Protein AF-A0A965XXZ4-F1 (afdb_monomer_lite)

Sequence (314 aa):
MSQSFNQQLVNDLADMIDAAPDPLPDGRTCAGLVLIAHGYDTKITGEPGWTGYMQQSIIHRLRSHGRAGCLRVRRSHDTGWKVDLEWLEPHPADPSDCECFLRVDWTAVANHLIHPVSTGWLAQILMTSLMDHQSELPDPGRHPIHLIGHSRGASLVCEMAALFGQQGIFVDQVTTLDPHPLTADDPQPPLRPAVEDAAVRRHPCIRFMDNYWQDIAYPRGQAVSGAFNHAWHHLPDGYHGTLHSAFADHMNVILAYQATISDRLPIHNEEARLDAATLERWCKENNLAELPPGYRFSQAVEPELRRSVGQPVI

Radius of gyration: 19.0 Å; chains: 1; bounding box: 54×55×52 Å

pLDDT: mean 81.78, std 18.79, range [28.22, 98.75]

Secondary structure (DSSP, 8-state):
--SHHHHHHHHHHHTT---PPPPPTTS--S-EEEEEE----SS-SSS-HHHHHHHHHHHHHHT--PEEEEEEEEEETTTEEEEEEEEPSSPPS-TTSSEEEEEEE-HHHH-TTTS---HHHHHHHHHHHHHHTTTTS--TTTS-EEEEEETHHHHHHHHHHHHHHHTTPPEEEEEEES-----TTSPPPTTS----PPP----TTEEEEEEEEE-SSSSP----TTSEEEEES---SGGGGTS-GGGHHHHHHHHHHHHHH--SSSEE-SS-EE-HHHHHHHHHHS-GGGSPPTTTTSTTT-TTGGGGGG----

Foldseek 3Di:
DPPVPVVVVVVVVVVLQPDQDDADPVRAAQAAEEEEEEAADPPDPWFDLLLVLLLVLQCVLLVFPEWEWEFEWDQDPPPGIATDIGTDPPADPFNRHHYYYYYYTPNVQNPCLVHVDALLNVLVRVLVVCVVCVRRHRNQQRHAAEYEAAASGLLNRQNNQVVCVVVVGAHAEYEYQQYHWDDPVDDAHPPDDGHTYHDREDDPSYLAYAYEFEPQAPVGGDDYPPHNYFYQHDQPFWQCVQPDNRCSRSCSSSQLLQVLRHPDPFRDSVRTTRGPVSNVVSCVRRVSVVDPSRSCSDCSRPVPVSVPSDDDDD

Structure (mmCIF, N/CA/C/O backbone):
data_AF-A0A965XXZ4-F1
#
_entry.id   AF-A0A965XXZ4-F1
#
loop_
_atom_site.group_PDB
_atom_site.id
_atom_site.type_symbol
_atom_site.label_atom_id
_atom_site.label_alt_id
_atom_site.label_comp_id
_atom_site.label_asym_id
_atom_site.label_entity_id
_atom_site.label_seq_id
_atom_site.pdbx_PDB_ins_code
_atom_site.Cartn_x
_atom_site.Cartn_y
_atom_site.Cartn_z
_atom_site.occupancy
_atom_site.B_iso_or_equiv
_atom_site.auth_seq_id
_atom_site.auth_comp_id
_atom_site.auth_asym_id
_atom_site.auth_atom_id
_atom_site.pdbx_PDB_model_num
ATOM 1 N N . MET A 1 1 ? 10.888 29.021 -2.142 1.00 41.06 1 MET A N 1
ATOM 2 C CA . MET A 1 1 ? 9.916 28.854 -3.247 1.00 41.06 1 MET A CA 1
ATOM 3 C C . MET A 1 1 ? 9.130 27.537 -3.114 1.00 41.06 1 MET A C 1
ATOM 5 O O . MET A 1 1 ? 8.912 26.873 -4.111 1.00 41.06 1 MET A O 1
ATOM 9 N N . SER A 1 2 ? 8.682 27.154 -1.905 1.00 43.91 2 SER A N 1
ATOM 10 C CA . SER A 1 2 ? 7.888 25.924 -1.677 1.00 43.91 2 SER A CA 1
ATOM 11 C C . SER A 1 2 ? 6.528 26.172 -1.006 1.00 43.91 2 SER A C 1
ATOM 13 O O . SER A 1 2 ? 5.788 25.228 -0.773 1.00 43.91 2 SER A O 1
ATOM 15 N N . GLN A 1 3 ? 6.174 27.429 -0.707 1.00 37.84 3 GLN A N 1
ATOM 16 C CA . GLN A 1 3 ? 4.912 27.770 -0.034 1.00 37.84 3 GLN A CA 1
ATOM 17 C C . GLN A 1 3 ? 3.753 28.102 -0.993 1.00 37.84 3 GLN A C 1
ATOM 19 O O . GLN A 1 3 ? 2.605 28.045 -0.576 1.00 37.84 3 GLN A O 1
ATOM 24 N N . SER A 1 4 ? 4.006 28.416 -2.271 1.00 44.75 4 SER A N 1
ATOM 25 C CA . SER A 1 4 ? 2.947 28.867 -3.195 1.00 44.75 4 SER A CA 1
ATOM 26 C C . SER A 1 4 ? 2.238 27.742 -3.958 1.00 44.75 4 SER A C 1
ATOM 28 O O . SER A 1 4 ? 1.149 27.963 -4.470 1.00 44.75 4 SER A O 1
ATOM 30 N N . PHE A 1 5 ? 2.826 26.543 -4.038 1.00 42.53 5 PHE A N 1
ATOM 31 C CA . PHE A 1 5 ? 2.253 25.422 -4.797 1.00 42.53 5 PHE A CA 1
ATOM 32 C C . PHE A 1 5 ? 1.167 24.674 -4.006 1.00 42.53 5 PHE A C 1
ATOM 34 O O . PHE A 1 5 ? 0.108 24.379 -4.551 1.00 42.53 5 PHE A O 1
ATOM 41 N N . ASN A 1 6 ? 1.367 24.492 -2.693 1.00 46.28 6 ASN A N 1
ATOM 42 C CA . ASN A 1 6 ? 0.345 23.928 -1.802 1.00 46.28 6 ASN A CA 1
ATOM 43 C C . ASN A 1 6 ? -0.913 24.804 -1.733 1.00 46.28 6 ASN A C 1
ATOM 45 O O . ASN A 1 6 ? -2.012 24.277 -1.637 1.00 46.28 6 ASN A O 1
ATOM 49 N N . GLN A 1 7 ? -0.776 26.130 -1.839 1.00 40.28 7 GLN A N 1
ATOM 50 C CA . GLN A 1 7 ? -1.923 27.038 -1.786 1.00 40.28 7 GLN A CA 1
ATOM 51 C C . GLN A 1 7 ? -2.775 26.991 -3.064 1.00 40.28 7 GLN A C 1
ATOM 53 O O . GLN A 1 7 ? -3.992 27.106 -2.982 1.00 40.28 7 GLN A O 1
ATOM 58 N N . GLN A 1 8 ? -2.156 26.798 -4.233 1.00 40.69 8 GLN A N 1
ATOM 59 C CA . GLN A 1 8 ? -2.878 26.655 -5.501 1.00 40.69 8 GLN A CA 1
ATOM 60 C C . GLN A 1 8 ? -3.691 25.349 -5.518 1.00 40.69 8 GLN A C 1
ATOM 62 O O . GLN A 1 8 ? -4.869 25.372 -5.851 1.00 40.69 8 GLN A O 1
ATOM 67 N N . LEU A 1 9 ? -3.089 24.246 -5.052 1.00 45.47 9 LEU A N 1
ATOM 68 C CA . LEU A 1 9 ? -3.756 22.949 -4.914 1.00 45.47 9 LEU A CA 1
ATOM 69 C C . LEU A 1 9 ? -4.933 23.017 -3.922 1.00 45.47 9 LEU A C 1
ATOM 71 O O . LEU A 1 9 ? -6.004 22.501 -4.208 1.00 45.47 9 LEU A O 1
ATOM 75 N N . VAL A 1 10 ? -4.757 23.701 -2.786 1.00 48.88 10 VAL A N 1
ATOM 76 C CA . VAL A 1 10 ? -5.814 23.921 -1.778 1.00 48.88 10 VAL A CA 1
ATOM 77 C C . VAL A 1 10 ? -6.963 24.779 -2.320 1.00 48.88 10 VAL A C 1
ATOM 79 O O . VAL A 1 10 ? -8.121 24.507 -2.015 1.00 48.88 10 VAL A O 1
ATOM 82 N N . ASN A 1 11 ? -6.669 25.789 -3.141 1.00 42.38 11 ASN A N 1
ATOM 83 C CA . ASN A 1 11 ? -7.697 26.660 -3.715 1.00 42.38 11 ASN A CA 1
ATOM 84 C C . ASN A 1 11 ? -8.507 25.951 -4.815 1.00 42.38 11 ASN A C 1
ATOM 86 O O . ASN A 1 11 ? -9.723 26.103 -4.851 1.00 42.38 11 ASN A O 1
ATOM 90 N N . ASP A 1 12 ? -7.867 25.122 -5.643 1.00 43.69 12 ASP A N 1
ATOM 91 C CA . ASP A 1 12 ? -8.561 24.323 -6.664 1.00 43.69 12 ASP A CA 1
ATOM 92 C C . ASP A 1 12 ? -9.435 23.208 -6.034 1.00 43.69 12 ASP A C 1
ATOM 94 O O . ASP A 1 12 ? -10.408 22.761 -6.640 1.00 43.69 12 ASP A O 1
ATOM 98 N N . LEU A 1 13 ? -9.122 22.782 -4.800 1.00 40.88 13 LEU A N 1
ATOM 99 C CA . LEU A 1 13 ? -9.889 21.804 -4.012 1.00 40.88 13 LEU A CA 1
ATOM 100 C C . LEU A 1 13 ? -11.121 22.410 -3.314 1.00 40.88 13 LEU A C 1
ATOM 102 O O . LEU A 1 13 ? -12.119 21.713 -3.133 1.00 40.88 13 LEU A O 1
ATOM 106 N N . ALA A 1 14 ? -11.073 23.687 -2.923 1.00 42.72 14 ALA A N 1
ATOM 107 C CA . ALA A 1 14 ? -12.139 24.338 -2.155 1.00 42.72 14 ALA A CA 1
ATOM 108 C C . ALA A 1 14 ? -13.402 24.633 -2.988 1.00 42.72 14 ALA A C 1
ATOM 110 O O . ALA A 1 14 ? -14.511 24.548 -2.464 1.00 42.72 14 ALA A O 1
ATOM 111 N N . ASP A 1 15 ? -13.256 24.900 -4.287 1.00 39.41 15 ASP A N 1
ATOM 112 C CA . ASP A 1 15 ? -14.378 25.241 -5.175 1.00 39.41 15 ASP A CA 1
ATOM 113 C C . ASP A 1 15 ? -15.210 24.014 -5.628 1.00 39.41 15 ASP A C 1
ATOM 115 O O . ASP A 1 15 ? -16.205 24.163 -6.337 1.00 39.41 15 ASP A O 1
ATOM 119 N N . MET A 1 16 ? -14.837 22.790 -5.220 1.00 40.66 16 MET A N 1
ATOM 120 C CA . MET A 1 16 ? -15.437 21.533 -5.708 1.00 40.66 16 MET A CA 1
ATOM 121 C C . MET A 1 16 ? -16.217 20.711 -4.654 1.00 40.66 16 MET A C 1
ATOM 123 O O . MET A 1 16 ? -16.744 19.657 -5.001 1.00 40.66 16 MET A O 1
ATOM 127 N N . ILE A 1 17 ? -16.313 21.162 -3.393 1.00 41.59 17 ILE A N 1
ATOM 128 C CA . ILE A 1 17 ? -16.750 20.349 -2.227 1.00 41.59 17 ILE A CA 1
ATOM 129 C C . ILE A 1 17 ? -18.258 20.452 -1.862 1.00 41.59 17 ILE A C 1
ATOM 131 O O . ILE A 1 17 ? -18.720 19.752 -0.966 1.00 41.59 17 ILE A O 1
ATOM 135 N N . ASP A 1 18 ? -19.078 21.250 -2.554 1.00 33.72 18 ASP A N 1
ATOM 136 C CA . ASP A 1 18 ? -20.409 21.648 -2.034 1.00 33.72 18 ASP A CA 1
ATOM 137 C C . ASP A 1 18 ? -21.638 20.816 -2.486 1.00 33.72 18 ASP A C 1
ATOM 139 O O . ASP A 1 18 ? -22.766 21.312 -2.491 1.00 33.72 18 ASP A O 1
ATOM 143 N N . ALA A 1 19 ? -21.484 19.530 -2.825 1.00 38.66 19 ALA A N 1
ATOM 144 C CA . ALA A 1 19 ? -22.637 18.657 -3.100 1.00 38.66 19 ALA A CA 1
ATOM 145 C C . ALA A 1 19 ? -22.546 17.326 -2.343 1.00 38.66 19 ALA A C 1
ATOM 147 O O . ALA A 1 19 ? -21.763 16.454 -2.704 1.00 38.66 19 ALA A O 1
ATOM 148 N N . ALA A 1 20 ? -23.378 17.141 -1.312 1.00 39.28 20 ALA A N 1
ATOM 149 C CA . ALA A 1 20 ? -23.476 15.866 -0.599 1.00 39.28 20 ALA A CA 1
ATOM 150 C C . ALA A 1 20 ? -23.802 14.714 -1.578 1.00 39.28 20 ALA A C 1
ATOM 152 O O . ALA A 1 20 ? -24.697 14.878 -2.413 1.00 39.28 20 ALA A O 1
ATOM 153 N N . PRO A 1 21 ? -23.098 13.568 -1.515 1.00 46.62 21 PRO A N 1
ATOM 154 C CA . PRO A 1 21 ? -23.377 12.453 -2.408 1.00 46.62 21 PRO A CA 1
ATOM 155 C C . PRO A 1 21 ? -24.713 11.792 -2.051 1.00 46.62 21 PRO A C 1
ATOM 157 O O . PRO A 1 21 ? -25.037 11.614 -0.875 1.00 46.62 21 PRO A O 1
ATOM 160 N N . ASP A 1 22 ? -25.470 11.394 -3.075 1.00 39.97 22 ASP A N 1
ATOM 161 C CA . ASP A 1 22 ? -26.603 10.488 -2.896 1.00 39.97 22 ASP A CA 1
ATOM 162 C C . ASP A 1 22 ? -26.105 9.157 -2.292 1.00 39.97 22 ASP A C 1
ATOM 164 O O . ASP A 1 22 ? -25.049 8.658 -2.700 1.00 39.97 22 ASP A O 1
ATOM 168 N N . PRO A 1 23 ? -26.838 8.550 -1.339 1.00 43.69 23 PRO A N 1
ATOM 169 C CA . PRO A 1 23 ? -26.490 7.235 -0.812 1.00 43.69 23 PRO A CA 1
ATOM 170 C C . PRO A 1 23 ? -26.449 6.190 -1.932 1.00 43.69 23 PRO A C 1
ATOM 172 O O . PRO A 1 23 ? -27.194 6.273 -2.915 1.00 43.69 23 PRO A O 1
ATOM 175 N N . LEU A 1 24 ? -25.600 5.168 -1.767 1.00 49.69 24 LEU A N 1
ATOM 176 C CA . LEU A 1 24 ? -25.554 4.049 -2.706 1.00 49.69 24 LEU A CA 1
ATOM 177 C C . LEU A 1 24 ? -26.952 3.402 -2.829 1.00 49.69 24 LEU A C 1
ATOM 179 O O . LEU A 1 24 ? -27.717 3.405 -1.858 1.00 49.69 24 LEU A O 1
ATOM 183 N N . PRO A 1 25 ? -27.294 2.788 -3.981 1.00 40.28 25 PRO A N 1
ATOM 184 C CA . PRO A 1 25 ? -28.630 2.239 -4.254 1.00 40.28 25 PRO A CA 1
ATOM 185 C C . PRO A 1 25 ? -29.160 1.201 -3.246 1.00 40.28 25 PRO A C 1
ATOM 187 O O . PRO A 1 25 ? -30.330 0.830 -3.308 1.00 40.28 25 PRO A O 1
ATOM 190 N N . ASP A 1 26 ? -28.320 0.700 -2.337 1.00 44.56 26 ASP A N 1
ATOM 191 C CA . ASP A 1 26 ? -28.669 -0.274 -1.301 1.00 44.56 26 ASP A CA 1
ATOM 192 C C . ASP A 1 26 ? -28.696 0.290 0.131 1.00 44.56 26 ASP A C 1
ATOM 194 O O . ASP A 1 26 ? -28.819 -0.476 1.088 1.00 44.56 26 ASP A O 1
ATOM 198 N N . GLY A 1 27 ? -28.620 1.614 0.290 1.00 40.38 27 GLY A N 1
ATOM 199 C CA . GLY A 1 27 ? -28.725 2.285 1.586 1.00 40.38 27 GLY A CA 1
ATOM 200 C C . GLY A 1 27 ? -27.452 2.247 2.434 1.00 40.38 27 GLY A C 1
ATOM 201 O O . GLY A 1 27 ? -27.503 2.637 3.600 1.00 40.38 27 GLY A O 1
ATOM 202 N N . ARG A 1 28 ? -26.316 1.796 1.884 1.00 46.84 28 ARG A N 1
ATOM 203 C CA . ARG A 1 28 ? -25.004 1.960 2.524 1.00 46.84 28 ARG A CA 1
ATOM 204 C C . ARG A 1 28 ? -24.521 3.405 2.397 1.00 46.84 28 ARG A C 1
ATOM 206 O O . ARG A 1 28 ? -24.660 4.022 1.339 1.00 46.84 28 ARG A O 1
ATOM 213 N N . THR A 1 29 ? -23.943 3.928 3.478 1.00 52.06 29 THR A N 1
ATOM 214 C CA . THR A 1 29 ? -23.191 5.185 3.438 1.00 52.06 29 THR A CA 1
ATOM 215 C C . THR A 1 29 ? -21.939 4.988 2.585 1.00 52.06 29 THR A C 1
ATOM 217 O O . THR A 1 29 ? -21.420 3.875 2.465 1.00 52.06 29 THR A O 1
ATOM 220 N N . CYS A 1 30 ? -21.428 6.062 1.990 1.00 63.75 30 CYS A N 1
ATOM 221 C CA . CYS A 1 30 ? -20.142 6.062 1.299 1.00 63.75 30 CYS A CA 1
ATOM 222 C C . CYS A 1 30 ? -18.965 5.951 2.289 1.00 63.75 30 CYS A C 1
ATOM 224 O O . CYS A 1 30 ? -17.958 6.593 2.055 1.00 63.75 30 CYS A O 1
ATOM 226 N N . ALA A 1 31 ? -19.076 5.241 3.417 1.00 75.69 31 ALA A N 1
ATOM 227 C CA . ALA A 1 31 ? -17.995 5.117 4.391 1.00 75.69 31 ALA A CA 1
ATOM 228 C C . ALA A 1 31 ? -17.251 3.794 4.253 1.00 75.69 31 ALA A C 1
ATOM 230 O O . ALA A 1 31 ? -17.857 2.743 4.056 1.00 75.69 31 ALA A O 1
ATOM 231 N N . GLY A 1 32 ? -15.925 3.855 4.362 1.00 87.69 32 GLY A N 1
ATOM 232 C CA . GLY A 1 32 ? -15.027 2.722 4.162 1.00 87.69 32 GLY A CA 1
ATOM 233 C C . GLY A 1 32 ? -13.568 3.097 4.310 1.00 87.69 32 GLY A C 1
ATOM 234 O O . GLY A 1 32 ? -13.217 4.268 4.243 1.00 87.69 32 GLY A O 1
ATOM 235 N N . LEU A 1 33 ? -12.717 2.106 4.540 1.00 91.31 33 LEU A N 1
ATOM 236 C CA . LEU A 1 33 ? -11.294 2.295 4.775 1.00 91.31 33 LEU A CA 1
ATOM 237 C C . LEU A 1 33 ? -10.480 1.714 3.620 1.00 91.31 33 LEU A C 1
ATOM 239 O O . LEU A 1 33 ? -10.553 0.519 3.331 1.00 91.31 33 LEU A O 1
ATOM 243 N N . VAL A 1 34 ? -9.648 2.550 3.006 1.00 93.12 34 VAL A N 1
ATOM 244 C CA . VAL A 1 34 ? -8.627 2.131 2.043 1.00 93.12 34 VAL A CA 1
ATOM 245 C C . VAL A 1 34 ? -7.251 2.397 2.638 1.00 93.12 34 VAL A C 1
ATOM 247 O O . VAL A 1 34 ? -6.948 3.532 2.995 1.00 93.12 34 VAL A O 1
ATOM 250 N N . LEU A 1 35 ? -6.406 1.371 2.736 1.00 96.62 35 LEU A N 1
ATOM 251 C CA . LEU A 1 35 ? -5.024 1.489 3.207 1.00 96.62 35 LEU A CA 1
ATOM 252 C C . LEU A 1 35 ? -4.043 1.221 2.067 1.00 96.62 35 LEU A C 1
ATOM 254 O O . LEU A 1 35 ? -4.164 0.206 1.387 1.00 96.62 35 LEU A O 1
ATOM 258 N N . ILE A 1 36 ? -3.053 2.096 1.887 1.00 97.75 36 ILE A N 1
ATOM 259 C CA . ILE A 1 36 ? -2.007 1.967 0.860 1.00 97.75 36 ILE A CA 1
ATOM 260 C C . ILE A 1 36 ? -0.642 1.884 1.546 1.00 97.75 36 ILE A C 1
ATOM 262 O O . ILE A 1 36 ? -0.211 2.847 2.178 1.00 97.75 36 ILE A O 1
ATOM 266 N N . ALA A 1 37 ? 0.049 0.753 1.416 1.00 98.19 37 ALA A N 1
ATOM 267 C CA . ALA A 1 37 ? 1.349 0.506 2.035 1.00 98.19 37 ALA A CA 1
ATOM 268 C C . ALA A 1 37 ? 2.459 0.319 0.992 1.00 98.19 37 ALA A C 1
ATOM 270 O O . ALA A 1 37 ? 2.342 -0.489 0.067 1.00 98.19 37 ALA A O 1
ATOM 271 N N . HIS A 1 38 ? 3.566 1.039 1.172 1.00 96.56 38 HIS A N 1
ATOM 272 C CA . HIS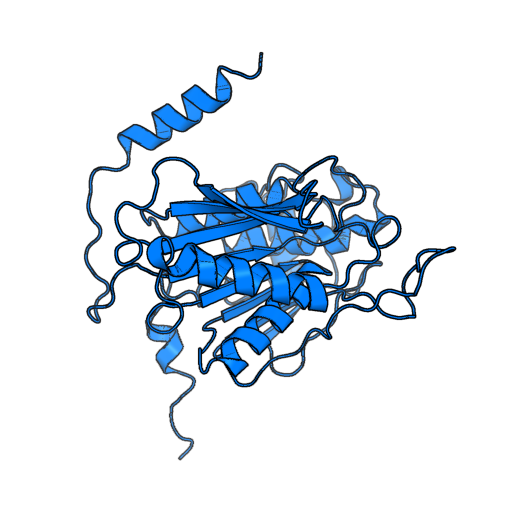 A 1 38 ? 4.743 0.922 0.310 1.00 96.56 38 HIS A CA 1
ATOM 273 C C . HIS A 1 38 ? 5.711 -0.183 0.764 1.00 96.56 38 HIS A C 1
ATOM 275 O O . HIS A 1 38 ? 5.593 -0.703 1.871 1.00 96.56 38 HIS A O 1
ATOM 281 N N . GLY A 1 39 ? 6.677 -0.541 -0.085 1.00 94.06 39 GLY A N 1
ATOM 282 C CA . GLY A 1 39 ? 7.822 -1.385 0.267 1.00 94.06 39 GLY A CA 1
ATOM 283 C C . GLY A 1 39 ? 9.055 -0.594 0.707 1.00 94.06 39 GLY A C 1
ATOM 284 O O . GLY A 1 39 ? 8.985 0.601 0.986 1.00 94.06 39 GLY A O 1
ATOM 285 N N . TYR A 1 40 ? 10.214 -1.251 0.737 1.00 89.75 40 TYR A N 1
ATOM 286 C CA . TYR A 1 40 ? 11.483 -0.537 0.881 1.00 89.75 40 TYR A CA 1
ATOM 287 C C . TYR A 1 40 ? 11.862 0.143 -0.441 1.00 89.75 40 TYR A C 1
ATOM 289 O O . TYR A 1 40 ? 11.967 -0.531 -1.463 1.00 89.75 40 TYR A O 1
ATOM 297 N N . ASP A 1 41 ? 12.119 1.451 -0.400 1.00 81.25 41 ASP A N 1
ATOM 298 C CA . ASP A 1 41 ? 12.670 2.203 -1.528 1.00 81.25 41 ASP A CA 1
ATOM 299 C C . ASP A 1 41 ? 14.101 2.672 -1.216 1.00 81.25 41 ASP A C 1
ATOM 301 O O . ASP A 1 41 ? 14.378 3.268 -0.173 1.00 81.25 41 ASP A O 1
ATOM 305 N N . THR A 1 42 ? 15.030 2.389 -2.130 1.00 69.75 42 THR A N 1
ATOM 306 C CA . THR A 1 42 ? 16.456 2.721 -1.988 1.00 69.75 42 THR A CA 1
ATOM 307 C C . THR A 1 42 ? 16.784 4.180 -2.306 1.00 69.75 42 THR A C 1
ATOM 309 O O . THR A 1 42 ? 17.855 4.650 -1.916 1.00 69.75 42 THR A O 1
ATOM 312 N N . LYS A 1 43 ? 15.908 4.904 -3.016 1.00 62.91 43 LYS A N 1
ATOM 313 C CA . LYS A 1 43 ? 16.175 6.267 -3.502 1.00 62.91 43 LYS A CA 1
ATOM 314 C C . LYS A 1 43 ? 15.466 7.366 -2.725 1.00 62.91 43 LYS A C 1
ATOM 316 O O . LYS A 1 43 ? 15.863 8.524 -2.851 1.00 62.91 43 LYS A O 1
ATOM 321 N N . ILE A 1 44 ? 14.438 7.043 -1.947 1.00 60.84 44 ILE A N 1
ATOM 322 C CA . ILE A 1 44 ? 13.567 8.069 -1.375 1.00 60.84 44 ILE A CA 1
ATOM 323 C C . ILE A 1 44 ? 13.992 8.382 0.059 1.00 60.84 44 ILE A C 1
ATOM 325 O O . ILE A 1 44 ? 13.902 7.565 0.973 1.00 60.84 44 ILE A O 1
ATOM 329 N N . THR A 1 45 ? 14.471 9.611 0.265 1.00 66.56 45 THR A N 1
ATOM 330 C CA . THR A 1 45 ? 14.613 10.203 1.598 1.00 66.56 45 THR A CA 1
ATOM 331 C C . THR A 1 45 ? 13.244 10.710 2.048 1.00 66.56 45 THR A C 1
ATOM 333 O O . THR A 1 45 ? 12.963 11.903 1.961 1.00 66.56 45 THR A O 1
ATOM 336 N N . GLY A 1 46 ? 12.368 9.801 2.464 1.00 82.38 46 GLY A N 1
ATOM 337 C CA . GLY A 1 46 ? 10.996 10.121 2.855 1.00 82.38 46 GLY A CA 1
ATOM 338 C C . GLY A 1 46 ? 9.983 9.131 2.295 1.00 82.38 46 GLY A C 1
ATOM 339 O O . GLY A 1 46 ? 10.353 8.114 1.716 1.00 82.38 46 GLY A O 1
ATOM 340 N N . GLU A 1 47 ? 8.708 9.441 2.494 1.00 89.62 47 GLU A N 1
ATOM 341 C CA . GLU A 1 47 ? 7.619 8.632 1.960 1.00 89.62 47 GLU A CA 1
ATOM 342 C C . GLU A 1 47 ? 7.645 8.615 0.419 1.00 89.62 47 GLU A C 1
ATOM 344 O O . GLU A 1 47 ? 7.842 9.679 -0.180 1.00 89.62 47 GLU A O 1
ATOM 349 N N . PRO A 1 48 ? 7.419 7.459 -0.233 1.00 91.38 48 PRO A N 1
ATOM 350 C CA . PRO A 1 48 ? 7.292 7.399 -1.685 1.00 91.38 48 PRO A CA 1
ATOM 351 C C . PRO A 1 48 ? 6.143 8.267 -2.213 1.00 91.38 48 PRO A C 1
ATOM 353 O O . PRO A 1 48 ? 5.004 8.148 -1.762 1.00 91.38 48 PRO A O 1
ATOM 356 N N . GLY A 1 49 ? 6.423 9.128 -3.193 1.00 90.56 49 GLY A N 1
ATOM 357 C CA . GLY A 1 49 ? 5.445 10.043 -3.795 1.00 90.56 49 GLY A CA 1
ATOM 358 C C . GLY A 1 49 ? 4.299 9.308 -4.491 1.00 90.56 49 GLY A C 1
ATOM 359 O O . GLY A 1 49 ? 3.151 9.767 -4.479 1.00 90.56 49 GLY A O 1
ATOM 360 N N . TRP A 1 50 ? 4.560 8.100 -5.004 1.00 92.38 50 TRP A N 1
ATOM 361 C CA . TRP A 1 50 ? 3.523 7.306 -5.660 1.00 92.38 50 TRP A CA 1
ATOM 362 C C . TRP A 1 50 ? 2.357 6.947 -4.731 1.00 92.38 50 TRP A C 1
ATOM 364 O O . TRP A 1 50 ? 1.233 6.821 -5.219 1.00 92.38 50 TRP A O 1
ATOM 374 N N . THR A 1 51 ? 2.569 6.806 -3.412 1.00 94.50 51 THR A N 1
ATOM 375 C CA . THR A 1 51 ? 1.476 6.474 -2.478 1.00 94.50 51 THR A CA 1
ATOM 376 C C . THR A 1 51 ? 0.477 7.624 -2.397 1.00 94.50 51 THR A C 1
ATOM 378 O O . THR A 1 51 ? -0.733 7.394 -2.421 1.00 94.50 51 THR A O 1
ATOM 381 N N . GLY A 1 52 ? 0.983 8.863 -2.334 1.00 93.12 52 GLY A N 1
ATOM 382 C CA . GLY A 1 52 ? 0.200 10.100 -2.351 1.00 93.12 52 GLY A CA 1
ATOM 383 C C . GLY A 1 52 ? -0.590 10.229 -3.643 1.00 93.12 52 GLY A C 1
ATOM 384 O O . GLY A 1 52 ? -1.806 10.418 -3.627 1.00 93.12 52 GLY A O 1
ATOM 385 N N . TYR A 1 53 ? 0.086 10.033 -4.771 1.00 92.44 53 TYR A N 1
ATOM 386 C CA . TYR A 1 53 ? -0.556 10.118 -6.075 1.00 92.44 53 TYR A CA 1
ATOM 387 C C . TYR A 1 53 ? -1.637 9.045 -6.277 1.00 92.44 53 TYR A C 1
ATOM 389 O O . TYR A 1 53 ? -2.722 9.342 -6.784 1.00 92.44 53 TYR A O 1
ATOM 397 N N . MET A 1 54 ? -1.378 7.804 -5.855 1.00 92.00 54 MET A N 1
ATOM 398 C CA . MET A 1 54 ? -2.346 6.709 -5.941 1.00 92.00 54 MET A CA 1
ATOM 399 C C . MET A 1 54 ? -3.575 6.982 -5.074 1.00 92.00 54 MET A C 1
ATOM 401 O O . MET A 1 54 ? -4.696 6.838 -5.559 1.00 92.00 54 MET A O 1
ATOM 405 N N . GLN A 1 55 ? -3.378 7.439 -3.833 1.00 92.50 55 GLN A N 1
ATOM 406 C CA . GLN A 1 55 ? -4.457 7.864 -2.938 1.00 92.50 55 GLN A CA 1
ATOM 407 C C . GLN A 1 55 ? -5.363 8.898 -3.619 1.00 92.50 55 GLN A C 1
ATOM 409 O O . GLN A 1 55 ? -6.575 8.705 -3.696 1.00 92.50 55 GLN A O 1
ATOM 414 N N . GLN A 1 56 ? -4.778 9.960 -4.175 1.00 90.00 56 GLN A N 1
ATOM 415 C CA . GLN A 1 56 ? -5.534 11.023 -4.842 1.00 90.00 56 GLN A CA 1
ATOM 416 C C . GLN A 1 56 ? -6.217 10.547 -6.125 1.00 90.00 56 GLN A C 1
ATOM 418 O O . GLN A 1 56 ? -7.353 10.919 -6.404 1.00 90.00 56 GLN A O 1
ATOM 423 N N . SER A 1 57 ? -5.560 9.684 -6.897 1.00 87.19 57 SER A N 1
ATOM 424 C CA . SER A 1 57 ? -6.137 9.122 -8.122 1.00 87.19 57 SER A CA 1
ATOM 425 C C . SER A 1 57 ? -7.351 8.250 -7.839 1.00 87.19 57 SER A C 1
ATOM 427 O O . SER A 1 57 ? -8.325 8.286 -8.588 1.00 87.19 57 SER A O 1
ATOM 429 N N . ILE A 1 58 ? -7.304 7.481 -6.751 1.00 85.94 58 ILE A N 1
ATOM 430 C CA . ILE A 1 58 ? -8.427 6.673 -6.292 1.00 85.94 58 ILE A CA 1
ATOM 431 C C . ILE A 1 58 ? -9.595 7.577 -5.878 1.00 85.94 58 ILE A C 1
ATOM 433 O O . ILE A 1 58 ? -10.703 7.390 -6.382 1.00 85.94 58 ILE A O 1
ATOM 437 N N . ILE A 1 59 ? -9.345 8.586 -5.035 1.00 83.81 59 ILE A N 1
ATOM 438 C CA . ILE A 1 59 ? -10.367 9.562 -4.614 1.00 83.81 59 ILE A CA 1
ATOM 439 C C . ILE A 1 59 ? -11.000 10.229 -5.842 1.00 83.81 59 ILE A C 1
ATOM 441 O O . ILE A 1 59 ? -12.224 10.280 -5.974 1.00 83.81 59 ILE A O 1
ATOM 445 N N . HIS A 1 60 ? -10.170 10.674 -6.791 1.00 81.25 60 HIS A N 1
ATOM 446 C CA . HIS A 1 60 ? -10.634 11.311 -8.019 1.00 81.25 60 HIS A CA 1
ATOM 447 C C . HIS A 1 60 ? -11.507 10.379 -8.861 1.00 81.25 60 HIS A C 1
ATOM 449 O O . HIS A 1 60 ? -12.587 10.773 -9.305 1.00 81.25 60 HIS A O 1
ATOM 455 N N . ARG A 1 61 ? -11.065 9.131 -9.058 1.00 77.56 61 ARG A N 1
ATOM 456 C CA . ARG A 1 61 ? -11.798 8.120 -9.829 1.00 77.56 61 ARG A CA 1
ATOM 457 C C . ARG A 1 61 ? -13.186 7.870 -9.254 1.00 77.56 61 ARG A C 1
ATOM 459 O O . ARG A 1 61 ? -14.143 7.717 -10.009 1.00 77.56 61 ARG A O 1
ATOM 466 N N . LEU A 1 62 ? -13.280 7.823 -7.932 1.00 74.44 62 LEU A N 1
ATOM 467 C CA . LEU A 1 62 ? -14.526 7.580 -7.221 1.00 74.44 62 LEU A CA 1
ATOM 468 C C . LEU A 1 62 ? -15.479 8.764 -7.243 1.00 74.44 62 LEU A C 1
ATOM 470 O O . LEU A 1 62 ? -16.645 8.600 -6.893 1.00 74.44 62 LEU A O 1
ATOM 474 N N . ARG A 1 63 ? -15.000 9.945 -7.659 1.00 68.75 63 ARG A N 1
ATOM 475 C CA . ARG A 1 63 ? -15.746 11.205 -7.559 1.00 68.75 63 ARG A CA 1
ATOM 476 C C . ARG A 1 63 ? -16.300 11.400 -6.140 1.00 68.75 63 ARG A C 1
ATOM 478 O O . ARG A 1 63 ? -17.358 11.998 -5.969 1.00 68.75 63 ARG A O 1
ATOM 485 N N . SER A 1 64 ? -15.616 10.840 -5.139 1.00 62.44 64 SER A N 1
ATOM 486 C CA . SER A 1 64 ? -16.063 10.832 -3.753 1.00 62.44 64 SER A CA 1
ATOM 487 C C . SER A 1 64 ? -15.493 12.034 -3.011 1.00 62.44 64 SER A C 1
ATOM 489 O O . SER A 1 64 ? -14.442 12.569 -3.361 1.00 62.44 64 SER A O 1
ATOM 491 N N . HIS A 1 65 ? -16.156 12.418 -1.920 1.00 66.38 65 HIS A N 1
ATOM 492 C CA . HIS A 1 65 ? -15.617 13.362 -0.935 1.00 66.38 65 HIS A CA 1
ATOM 493 C C . HIS A 1 65 ? -14.626 12.655 0.004 1.00 66.38 65 HIS A C 1
ATOM 495 O O . HIS A 1 65 ? -14.628 12.896 1.213 1.00 66.38 65 HIS A O 1
ATOM 501 N N . GLY A 1 66 ? -13.820 11.741 -0.542 1.00 78.31 66 GLY A N 1
ATOM 502 C CA . GLY A 1 66 ? -12.890 10.917 0.211 1.00 78.31 66 GLY A CA 1
ATOM 503 C C . GLY A 1 66 ? -11.999 11.750 1.125 1.00 78.31 66 GLY A C 1
ATOM 504 O O . GLY A 1 66 ? -11.540 12.830 0.753 1.00 78.31 66 GLY A O 1
ATOM 505 N N . ARG A 1 67 ? -11.762 11.260 2.338 1.00 88.69 67 ARG A N 1
ATOM 506 C CA . ARG A 1 67 ? -10.901 11.907 3.326 1.00 88.69 67 ARG A CA 1
ATOM 507 C C . ARG A 1 67 ? -9.535 11.249 3.289 1.00 88.69 67 ARG A C 1
ATOM 509 O O . ARG A 1 67 ? -9.400 10.047 3.511 1.00 88.69 67 ARG A O 1
ATOM 516 N N . ALA A 1 68 ? -8.523 12.032 2.939 1.00 92.44 68 ALA A N 1
ATOM 517 C CA . ALA A 1 68 ? -7.162 11.547 2.798 1.00 92.44 68 ALA A CA 1
ATOM 518 C C . ALA A 1 68 ? -6.406 11.698 4.121 1.00 92.44 68 ALA A C 1
ATOM 520 O O . ALA A 1 68 ? -6.450 12.748 4.753 1.00 92.44 68 ALA A O 1
ATOM 521 N N . GLY A 1 69 ? -5.671 10.667 4.519 1.00 95.31 69 GLY A N 1
ATOM 522 C CA . GLY A 1 69 ? -4.811 10.699 5.694 1.00 95.31 69 GLY A CA 1
ATOM 523 C C . GLY A 1 69 ? -3.535 9.881 5.521 1.00 95.31 69 GLY A C 1
ATOM 524 O O . GLY A 1 69 ? -3.256 9.310 4.460 1.00 95.31 69 GLY A O 1
ATOM 525 N N . CYS A 1 70 ? -2.738 9.842 6.580 1.00 96.94 70 CYS A N 1
ATOM 526 C CA . CYS A 1 70 ? -1.461 9.156 6.652 1.00 96.94 70 CYS A CA 1
ATOM 527 C C . CYS A 1 70 ? -1.278 8.549 8.045 1.00 96.94 70 CYS A C 1
ATOM 529 O O . CYS A 1 70 ? -1.285 9.267 9.039 1.00 96.94 70 CYS A O 1
ATOM 531 N N . LEU A 1 71 ? -1.059 7.240 8.114 1.00 97.31 71 LEU A N 1
ATOM 532 C CA . LEU A 1 71 ? -0.529 6.556 9.286 1.00 97.31 71 LEU A CA 1
ATOM 533 C C . LEU A 1 71 ? 0.991 6.584 9.188 1.00 97.31 71 LEU A C 1
ATOM 535 O O . LEU A 1 71 ? 1.575 5.907 8.341 1.00 97.31 71 LEU A O 1
ATOM 539 N N . ARG A 1 72 ? 1.639 7.387 10.027 1.00 96.94 72 ARG A N 1
ATOM 540 C CA . ARG A 1 72 ? 3.084 7.596 9.974 1.00 96.94 72 ARG A CA 1
ATOM 541 C C . ARG A 1 72 ? 3.785 6.918 11.137 1.00 96.94 72 ARG A C 1
ATOM 543 O O . ARG A 1 72 ? 3.589 7.278 12.296 1.00 96.94 72 ARG A O 1
ATOM 550 N N . VAL A 1 73 ? 4.666 5.976 10.823 1.00 95.62 73 VAL A N 1
ATOM 551 C CA . VAL A 1 73 ? 5.520 5.310 11.805 1.00 95.62 73 VAL A CA 1
ATOM 552 C C . VAL A 1 73 ? 6.674 6.236 12.170 1.00 95.62 73 VAL A C 1
ATOM 554 O O . VAL A 1 73 ? 7.495 6.604 11.328 1.00 95.62 73 VAL A O 1
ATOM 557 N N . ARG A 1 74 ? 6.775 6.592 13.449 1.00 92.75 74 ARG A N 1
ATOM 558 C CA . ARG A 1 74 ? 7.840 7.449 13.975 1.00 92.75 74 ARG A CA 1
ATOM 559 C C . ARG A 1 74 ? 8.474 6.854 15.217 1.00 92.75 74 ARG A C 1
ATOM 561 O O . ARG A 1 74 ? 7.851 6.118 15.982 1.00 92.75 74 ARG A O 1
ATOM 568 N N . ARG A 1 75 ? 9.732 7.227 15.447 1.00 88.06 75 ARG A N 1
ATOM 569 C CA . ARG A 1 75 ? 10.407 6.920 16.704 1.00 88.06 75 ARG A CA 1
ATOM 570 C C . ARG A 1 75 ? 9.900 7.866 17.791 1.00 88.06 75 ARG A C 1
ATOM 572 O O . ARG A 1 75 ? 9.997 9.081 17.654 1.00 88.06 75 ARG A O 1
ATOM 579 N N . SER A 1 76 ? 9.375 7.296 18.862 1.00 83.31 76 SER A N 1
ATOM 580 C CA . SER A 1 76 ? 9.054 7.966 20.118 1.00 83.31 76 SER A CA 1
ATOM 581 C C . SER A 1 76 ? 10.235 7.838 21.081 1.00 83.31 76 SER A C 1
ATOM 583 O O . SER A 1 76 ? 10.877 6.787 21.152 1.00 83.31 76 SER A O 1
ATOM 585 N N . HIS A 1 77 ? 10.523 8.894 21.841 1.00 75.00 77 HIS A N 1
ATOM 586 C CA . HIS A 1 77 ? 11.565 8.853 22.869 1.00 75.00 77 HIS A CA 1
ATOM 587 C C . HIS A 1 77 ? 11.193 7.939 24.047 1.00 75.00 77 HIS A C 1
ATOM 589 O O . HIS A 1 77 ? 12.083 7.311 24.616 1.00 75.00 77 HIS A O 1
ATOM 595 N N . ASP A 1 78 ? 9.897 7.804 24.347 1.00 74.06 78 ASP A N 1
ATOM 596 C CA . ASP A 1 78 ? 9.420 7.158 25.577 1.00 74.06 78 ASP A CA 1
ATOM 597 C C . ASP A 1 78 ? 8.922 5.723 25.356 1.00 74.06 78 ASP A C 1
ATOM 599 O O . ASP A 1 78 ? 9.026 4.877 26.241 1.00 74.06 78 ASP A O 1
ATOM 603 N N . THR A 1 79 ? 8.390 5.428 24.165 1.00 71.75 79 THR A N 1
ATOM 604 C CA . THR A 1 79 ? 7.693 4.160 23.864 1.00 71.75 79 THR A CA 1
ATOM 605 C C . THR A 1 79 ? 8.324 3.358 22.724 1.00 71.75 79 THR A C 1
ATOM 607 O O . THR A 1 79 ? 7.818 2.305 22.344 1.00 71.75 79 THR A O 1
ATOM 610 N N . GLY A 1 80 ? 9.452 3.818 22.172 1.00 85.38 80 GLY A N 1
ATOM 611 C CA . GLY A 1 80 ? 10.123 3.155 21.055 1.00 85.38 80 GLY A CA 1
ATOM 612 C C . GLY A 1 80 ? 9.561 3.591 19.705 1.00 85.38 80 GLY A C 1
ATOM 613 O O . GLY A 1 80 ? 9.951 4.637 19.199 1.00 85.38 80 GLY A O 1
ATOM 614 N N . TRP A 1 81 ? 8.685 2.798 19.093 1.00 89.56 81 TRP A N 1
ATOM 615 C CA . TRP A 1 81 ? 8.028 3.148 17.827 1.00 89.56 81 TRP A CA 1
ATOM 616 C C . TRP A 1 81 ? 6.544 3.390 18.067 1.00 89.56 81 TRP A C 1
ATOM 618 O O . TRP A 1 81 ? 5.909 2.647 18.812 1.00 89.56 81 TRP A O 1
ATOM 628 N N . LYS A 1 82 ? 6.000 4.426 17.436 1.00 91.44 82 LYS A N 1
ATOM 629 C CA . LYS A 1 82 ? 4.575 4.753 17.463 1.00 91.44 82 LYS A CA 1
ATOM 630 C C . LYS A 1 82 ? 4.068 5.035 16.056 1.00 91.44 82 LYS A C 1
ATOM 632 O O . LYS A 1 82 ? 4.865 5.283 15.150 1.00 91.44 82 LYS A O 1
ATOM 637 N N . VAL A 1 83 ? 2.752 5.028 15.906 1.00 95.69 83 VAL A N 1
ATOM 638 C CA . VAL A 1 83 ? 2.062 5.429 14.681 1.00 95.69 83 VAL A CA 1
ATOM 639 C C . VAL A 1 83 ? 1.248 6.672 15.004 1.00 95.69 83 VAL A C 1
ATOM 641 O O . VAL A 1 83 ? 0.479 6.663 15.960 1.00 95.69 83 VAL A O 1
ATOM 644 N N . ASP A 1 84 ? 1.459 7.734 14.234 1.00 94.31 84 ASP A N 1
ATOM 645 C CA . ASP A 1 84 ? 0.652 8.950 14.288 1.00 94.31 84 ASP A CA 1
ATOM 646 C C . ASP A 1 84 ? -0.331 8.937 13.104 1.00 94.31 84 ASP A C 1
ATOM 648 O O . ASP A 1 84 ? 0.095 8.710 11.969 1.00 94.31 84 ASP A O 1
ATOM 652 N N . LEU A 1 85 ? -1.620 9.193 13.348 1.00 95.00 85 LEU A N 1
ATOM 653 C CA . LEU A 1 85 ? -2.599 9.463 12.292 1.00 95.00 85 LEU A CA 1
ATOM 654 C C . LEU A 1 85 ? -2.608 10.964 11.967 1.00 95.00 85 LEU A C 1
ATOM 656 O O . LEU A 1 85 ? -2.862 11.800 12.830 1.00 95.00 85 LEU A O 1
ATOM 660 N N . GLU A 1 86 ? -2.325 11.302 10.712 1.00 94.62 86 GLU A N 1
ATOM 661 C CA . GLU A 1 86 ? -2.293 12.669 10.191 1.00 94.62 86 GLU A CA 1
ATOM 662 C C . GLU A 1 86 ? -3.295 12.795 9.039 1.00 94.62 86 GLU A C 1
ATOM 664 O O . GLU A 1 86 ? -3.112 12.183 7.987 1.00 94.62 86 GLU A O 1
ATOM 669 N N . TRP A 1 87 ? -4.352 13.585 9.217 1.00 93.00 87 TRP A N 1
ATOM 670 C CA . TRP A 1 87 ? -5.306 13.882 8.147 1.00 93.00 87 TRP A CA 1
ATOM 671 C C . TRP A 1 87 ? -4.801 15.013 7.248 1.00 93.00 87 TRP A C 1
ATOM 673 O O . TRP A 1 87 ? -4.117 15.934 7.696 1.00 93.00 87 TRP A O 1
ATOM 683 N N . LEU A 1 88 ? -5.158 14.939 5.969 1.00 88.75 88 LEU A N 1
ATOM 684 C CA . LEU A 1 88 ? -5.116 16.073 5.055 1.00 88.75 88 LEU A CA 1
ATOM 685 C C . LEU A 1 88 ? -6.457 16.806 5.120 1.00 88.75 88 LEU A C 1
ATOM 687 O O . LEU A 1 88 ? -7.496 16.184 5.332 1.00 88.75 88 LEU A O 1
ATOM 691 N N . GLU A 1 89 ? -6.435 18.120 4.912 1.00 80.06 89 GLU A N 1
ATOM 692 C CA . GLU A 1 89 ? -7.669 18.900 4.848 1.00 80.06 89 GLU A CA 1
ATOM 693 C C . GLU A 1 89 ? -8.475 18.574 3.575 1.00 80.06 89 GLU A C 1
ATOM 695 O O . GLU A 1 89 ? -7.880 18.441 2.499 1.00 80.06 89 GLU A O 1
ATOM 700 N N . PRO A 1 90 ? -9.818 18.504 3.660 1.00 82.31 90 PRO A N 1
ATOM 701 C CA . PRO A 1 90 ? -10.621 18.618 4.882 1.00 82.31 90 PRO A CA 1
ATOM 702 C C . PRO A 1 90 ? -10.553 17.353 5.755 1.00 82.31 90 PRO A C 1
ATOM 704 O O . PRO A 1 90 ? -10.558 16.245 5.228 1.00 82.31 90 PRO A O 1
ATOM 707 N N . HIS A 1 91 ? -10.584 17.503 7.082 1.00 81.56 91 HIS A N 1
ATOM 708 C CA . HIS A 1 91 ? -10.753 16.371 8.010 1.00 81.56 91 HIS A CA 1
ATOM 709 C C . HIS A 1 91 ? -12.128 15.667 7.858 1.00 81.56 91 HIS A C 1
ATOM 711 O O . HIS A 1 91 ? -13.115 16.285 7.430 1.00 81.56 91 HIS A O 1
ATOM 717 N N . PRO A 1 92 ? -12.247 14.374 8.225 1.00 77.81 92 PRO A N 1
ATOM 718 C CA . PRO A 1 92 ? -13.548 13.730 8.402 1.00 77.81 92 PRO A CA 1
ATOM 719 C C . PRO A 1 92 ? -14.296 14.367 9.583 1.00 77.81 92 PRO A C 1
ATOM 721 O O . PRO A 1 92 ? -13.783 14.407 10.699 1.00 77.81 92 PRO A O 1
ATOM 724 N N . ALA A 1 93 ? -15.506 14.875 9.335 1.00 76.38 93 ALA A N 1
ATOM 725 C CA . ALA A 1 93 ? -16.375 15.399 10.394 1.00 76.38 93 ALA A CA 1
ATOM 726 C C . ALA A 1 93 ? -17.096 14.267 11.147 1.00 76.38 93 ALA A C 1
ATOM 728 O O . ALA A 1 93 ? -17.262 14.345 12.362 1.00 76.38 93 ALA A O 1
ATOM 729 N N . ASP A 1 94 ? -17.480 13.215 10.417 1.00 79.81 94 ASP A N 1
ATOM 730 C CA . ASP A 1 94 ? -18.038 11.969 10.937 1.00 79.81 94 ASP A CA 1
ATOM 731 C C . ASP A 1 94 ? -17.433 10.793 10.139 1.00 79.81 94 ASP A C 1
ATOM 733 O O . ASP A 1 94 ? -17.533 10.776 8.907 1.00 79.81 94 ASP A O 1
ATOM 737 N N . PRO A 1 95 ? -16.783 9.814 10.792 1.00 75.81 95 PRO A N 1
ATOM 738 C CA . PRO A 1 95 ? -16.202 8.658 10.110 1.00 75.81 95 PRO A CA 1
ATOM 739 C C . PRO A 1 95 ? -17.227 7.725 9.449 1.00 75.81 95 PRO A C 1
ATOM 741 O O . PRO A 1 95 ? -16.840 6.853 8.673 1.00 75.81 95 PRO A O 1
ATOM 744 N N . SER A 1 96 ? -18.518 7.859 9.754 1.00 77.56 96 SER A N 1
ATOM 745 C CA . SER A 1 96 ? -19.591 7.066 9.144 1.00 77.56 96 SER A CA 1
ATOM 746 C C . SER A 1 96 ? -20.146 7.654 7.842 1.00 77.56 96 SER A C 1
ATOM 748 O O . SER A 1 96 ? -20.910 6.972 7.150 1.00 77.56 96 SER A O 1
ATOM 750 N N . ASP A 1 97 ? -19.689 8.850 7.457 1.00 74.06 97 ASP A N 1
ATOM 751 C CA . ASP A 1 97 ? -20.217 9.606 6.315 1.00 74.06 97 ASP A CA 1
ATOM 752 C C . ASP A 1 97 ? -19.270 9.669 5.101 1.00 74.06 97 ASP A C 1
ATOM 754 O O . ASP A 1 97 ? -19.659 10.169 4.043 1.00 74.06 97 ASP A O 1
ATOM 758 N N . CYS A 1 98 ? -18.033 9.167 5.201 1.00 76.94 98 CYS A N 1
ATOM 759 C CA . CYS A 1 98 ? -17.063 9.257 4.104 1.00 76.94 98 CYS A CA 1
ATOM 760 C C . CYS A 1 98 ? -16.077 8.090 4.014 1.00 76.94 98 CYS A C 1
ATOM 762 O O . CYS A 1 98 ? -15.719 7.461 5.012 1.00 76.94 98 CYS A O 1
ATOM 764 N N . GLU A 1 99 ? -15.567 7.845 2.806 1.00 84.62 99 GLU A N 1
ATOM 765 C CA . GLU A 1 99 ? -14.458 6.924 2.595 1.00 84.62 99 GLU A CA 1
ATOM 766 C C . GLU A 1 99 ? -13.160 7.581 3.053 1.00 84.62 99 GLU A C 1
ATOM 768 O O . GLU A 1 99 ? -12.812 8.684 2.629 1.00 84.62 99 GLU A O 1
ATOM 773 N N . CYS A 1 100 ? -12.429 6.879 3.903 1.00 90.06 100 CYS A N 1
ATOM 774 C CA . CYS A 1 100 ? -11.133 7.275 4.406 1.00 90.06 100 CYS A CA 1
ATOM 775 C C . CYS A 1 100 ? -10.048 6.517 3.649 1.00 90.06 100 CYS A C 1
ATOM 777 O O . CYS A 1 100 ? -9.991 5.287 3.661 1.00 90.06 100 CYS A O 1
ATOM 779 N N . PHE A 1 101 ? -9.147 7.259 3.023 1.00 92.62 101 PHE A N 1
ATOM 780 C CA . PHE A 1 101 ? -8.004 6.722 2.304 1.00 92.62 101 PHE A CA 1
ATOM 781 C C . PHE A 1 101 ? -6.775 7.058 3.126 1.00 92.62 101 PHE A C 1
ATOM 783 O O . PHE A 1 101 ? -6.424 8.230 3.220 1.00 92.62 101 PHE A O 1
ATOM 790 N N . LEU A 1 102 ? -6.108 6.077 3.725 1.00 95.94 102 LEU A N 1
ATOM 791 C CA . LEU A 1 102 ? -4.880 6.307 4.482 1.00 95.94 102 LEU A CA 1
ATOM 792 C C . LEU A 1 102 ? -3.693 5.675 3.772 1.00 95.94 102 LEU A C 1
ATOM 794 O O . LEU A 1 102 ? -3.731 4.532 3.318 1.00 95.94 102 LEU A O 1
ATOM 798 N N . ARG A 1 103 ? -2.597 6.416 3.729 1.00 97.25 103 ARG A N 1
ATOM 799 C CA . ARG A 1 103 ? -1.294 5.873 3.347 1.00 97.25 103 ARG A CA 1
ATOM 800 C C . ARG A 1 103 ? -0.563 5.430 4.600 1.00 97.25 103 ARG A C 1
ATOM 802 O O . ARG A 1 103 ? -0.712 6.051 5.647 1.00 97.25 103 ARG A O 1
ATOM 809 N N . VAL A 1 104 ? 0.213 4.367 4.500 1.00 97.94 104 VAL A N 1
ATOM 810 C CA . VAL A 1 104 ? 1.081 3.897 5.577 1.00 97.94 104 VAL A CA 1
ATOM 811 C C . VAL A 1 104 ? 2.500 4.332 5.244 1.00 97.94 104 VAL A C 1
ATOM 813 O O . VAL A 1 104 ? 3.166 3.678 4.442 1.00 97.94 104 VAL A O 1
ATOM 816 N N . ASP A 1 105 ? 2.959 5.421 5.861 1.00 96.62 105 ASP A N 1
ATOM 817 C CA . ASP A 1 105 ? 4.360 5.833 5.792 1.00 96.62 105 ASP A CA 1
ATOM 818 C C . ASP A 1 105 ? 5.143 5.155 6.910 1.00 96.62 105 ASP A C 1
ATOM 820 O O . ASP A 1 105 ? 5.102 5.554 8.077 1.00 96.62 105 ASP A O 1
ATOM 824 N N . TRP A 1 106 ? 5.890 4.126 6.537 1.00 96.44 106 TRP A N 1
ATOM 825 C CA . TRP A 1 106 ? 6.777 3.394 7.435 1.00 96.44 106 TRP A CA 1
ATOM 826 C C . TRP A 1 106 ? 8.238 3.496 7.005 1.00 96.44 106 TRP A C 1
ATOM 828 O O . TRP A 1 106 ? 9.073 2.697 7.432 1.00 96.44 106 TRP A O 1
ATOM 838 N N . THR A 1 107 ? 8.578 4.519 6.213 1.00 94.75 107 THR A N 1
ATOM 839 C CA . THR A 1 107 ? 9.936 4.782 5.708 1.00 94.75 107 THR A CA 1
ATOM 840 C C . THR A 1 107 ? 10.984 4.762 6.818 1.00 94.75 107 THR A C 1
ATOM 842 O O . THR A 1 107 ? 12.086 4.251 6.626 1.00 94.75 107 THR A O 1
ATOM 845 N N . ALA A 1 108 ? 10.626 5.240 8.016 1.00 93.44 108 ALA A N 1
ATOM 846 C CA . ALA A 1 108 ? 11.509 5.267 9.180 1.00 93.44 108 ALA A CA 1
ATOM 847 C C . ALA A 1 108 ? 12.033 3.880 9.610 1.00 93.44 108 ALA A C 1
ATOM 849 O O . ALA A 1 108 ? 13.053 3.806 10.295 1.00 93.44 108 ALA A O 1
ATOM 850 N N . VAL A 1 109 ? 11.352 2.795 9.225 1.00 93.56 109 VAL A N 1
ATOM 851 C CA . VAL A 1 109 ? 11.731 1.404 9.533 1.00 93.56 109 VAL A CA 1
ATOM 852 C C . VAL A 1 109 ? 11.704 0.464 8.322 1.00 93.56 109 VAL A C 1
ATOM 854 O O . VAL A 1 109 ? 12.026 -0.713 8.465 1.00 93.56 109 VAL A O 1
ATOM 857 N N . ALA A 1 110 ? 11.381 0.960 7.125 1.00 93.44 110 ALA A N 1
ATOM 858 C CA . ALA A 1 110 ? 11.258 0.145 5.914 1.00 93.44 110 ALA A CA 1
ATOM 859 C C . ALA A 1 110 ? 12.591 -0.452 5.431 1.00 93.44 110 ALA A C 1
ATOM 861 O O . ALA A 1 110 ? 12.593 -1.475 4.751 1.00 93.44 110 ALA A O 1
ATOM 862 N N . ASN A 1 111 ? 13.731 0.142 5.793 1.00 92.56 111 ASN A N 1
ATOM 863 C CA . ASN A 1 111 ? 15.044 -0.416 5.472 1.00 92.56 111 ASN A CA 1
ATOM 864 C C . ASN A 1 111 ? 15.453 -1.483 6.499 1.00 92.56 111 ASN A C 1
ATOM 866 O O . ASN A 1 111 ? 16.011 -1.153 7.551 1.00 92.56 111 ASN A O 1
ATOM 870 N N . HIS A 1 112 ? 15.231 -2.760 6.178 1.00 91.56 112 HIS A N 1
ATOM 871 C CA . HIS A 1 112 ? 15.527 -3.887 7.072 1.00 91.56 112 HIS A CA 1
ATOM 872 C C . HIS A 1 112 ? 17.017 -4.058 7.385 1.00 91.56 112 HIS A C 1
ATOM 874 O O . HIS A 1 112 ? 17.373 -4.552 8.456 1.00 91.56 112 HIS A O 1
ATOM 880 N N . LEU A 1 113 ? 17.898 -3.595 6.493 1.00 91.38 113 LEU A N 1
ATOM 881 C CA . LEU A 1 113 ? 19.349 -3.638 6.697 1.00 91.38 113 LEU A CA 1
ATOM 882 C C . LEU A 1 113 ? 19.796 -2.696 7.824 1.00 91.38 113 LEU A C 1
ATOM 884 O O . LEU A 1 113 ? 20.816 -2.939 8.473 1.00 91.38 113 LEU A O 1
ATOM 888 N N . ILE A 1 114 ? 19.033 -1.625 8.074 1.00 89.81 114 ILE A N 1
ATOM 889 C CA . ILE A 1 114 ? 19.309 -0.628 9.119 1.00 89.81 114 ILE A CA 1
ATOM 890 C C . ILE A 1 114 ? 18.395 -0.814 10.329 1.00 89.81 114 ILE A C 1
ATOM 892 O O . ILE A 1 114 ? 18.830 -0.579 11.457 1.00 89.81 114 ILE A O 1
ATOM 896 N N . HIS A 1 115 ? 17.151 -1.241 10.137 1.00 89.44 115 HIS A N 1
ATOM 897 C CA . HIS A 1 115 ? 16.147 -1.425 11.182 1.00 89.44 115 HIS A CA 1
ATOM 898 C C . HIS A 1 115 ? 15.547 -2.824 11.051 1.00 89.44 115 HIS A C 1
ATOM 900 O O . HIS A 1 115 ? 14.794 -3.039 10.112 1.00 89.44 115 HIS A O 1
ATOM 906 N N . PRO A 1 116 ? 15.836 -3.775 11.961 1.00 90.44 116 PRO A N 1
ATOM 907 C CA . PRO A 1 116 ? 15.408 -5.160 11.802 1.00 90.44 116 PRO A CA 1
ATOM 908 C C . PRO A 1 116 ? 13.924 -5.343 12.158 1.00 90.44 116 PRO A C 1
ATOM 910 O O . PRO A 1 116 ? 13.573 -5.967 13.155 1.00 90.44 116 PRO A O 1
ATOM 913 N N . VAL A 1 117 ? 13.059 -4.709 11.373 1.00 93.25 117 VAL A N 1
ATOM 914 C CA . VAL A 1 117 ? 11.612 -4.655 11.548 1.00 93.25 117 VAL A CA 1
ATOM 915 C C . VAL A 1 117 ? 10.965 -5.519 10.476 1.00 93.25 117 VAL A C 1
ATOM 917 O O . VAL A 1 117 ? 11.124 -5.247 9.284 1.00 93.25 117 VAL A O 1
ATOM 920 N N . SER A 1 118 ? 10.229 -6.542 10.912 1.00 96.44 118 SER A N 1
ATOM 921 C CA . SER A 1 118 ? 9.387 -7.358 10.040 1.00 96.44 118 SER A CA 1
ATOM 922 C C . SER A 1 118 ? 8.025 -6.707 9.824 1.00 96.44 118 SER A C 1
ATOM 924 O O . SER A 1 118 ? 7.508 -5.982 10.684 1.00 96.44 118 SER A O 1
ATOM 926 N N . THR A 1 119 ? 7.396 -7.022 8.697 1.00 98.12 119 THR A N 1
ATOM 927 C CA . THR A 1 119 ? 6.008 -6.628 8.419 1.00 98.12 119 THR A CA 1
ATOM 928 C C . THR A 1 119 ? 5.028 -7.204 9.443 1.00 98.12 119 THR A C 1
ATOM 930 O O . THR A 1 119 ? 4.038 -6.554 9.752 1.00 98.12 119 THR A O 1
ATOM 933 N N . GLY A 1 120 ? 5.329 -8.368 10.033 1.00 97.81 120 GLY A N 1
ATOM 934 C CA . GLY A 1 120 ? 4.508 -8.988 11.076 1.00 97.81 120 GLY A CA 1
ATOM 935 C C . GLY A 1 120 ? 4.409 -8.149 12.350 1.00 97.81 120 GLY A C 1
ATOM 936 O O . GLY A 1 120 ? 3.323 -7.905 12.874 1.00 97.81 120 GLY A O 1
ATOM 937 N N . TRP A 1 121 ? 5.551 -7.652 12.827 1.00 96.25 121 TRP A N 1
ATOM 938 C CA . TRP A 1 121 ? 5.586 -6.729 13.960 1.00 96.25 121 TRP A CA 1
ATOM 939 C C . TRP A 1 121 ? 4.925 -5.391 13.614 1.00 96.25 121 TRP A C 1
ATOM 941 O O . TRP A 1 121 ? 4.168 -4.843 14.415 1.00 96.25 121 TRP A O 1
ATOM 951 N N . LEU A 1 122 ? 5.166 -4.879 12.404 1.00 97.38 122 LEU A N 1
ATOM 952 C CA . LEU A 1 122 ? 4.603 -3.602 11.976 1.00 97.38 122 LEU A CA 1
ATOM 953 C C . LEU A 1 122 ? 3.073 -3.659 11.853 1.00 97.38 122 LEU A C 1
ATOM 955 O O . LEU A 1 122 ? 2.397 -2.726 12.285 1.00 97.38 122 LEU A O 1
ATOM 959 N N . ALA A 1 123 ? 2.527 -4.762 11.332 1.00 98.25 123 ALA A N 1
ATOM 960 C CA . ALA A 1 123 ? 1.089 -4.991 11.239 1.00 98.25 123 ALA A CA 1
ATOM 961 C C . ALA A 1 123 ? 0.423 -4.894 12.616 1.00 98.25 123 ALA A C 1
ATOM 963 O O . ALA A 1 123 ? -0.617 -4.259 12.741 1.00 98.25 123 ALA A O 1
ATOM 964 N N . GLN A 1 124 ? 1.040 -5.457 13.661 1.00 96.62 124 GLN A N 1
ATOM 965 C CA . GLN A 1 124 ? 0.504 -5.398 15.025 1.00 96.62 124 GLN A CA 1
ATOM 966 C C . GLN A 1 124 ? 0.406 -3.959 15.537 1.00 96.62 124 GLN A C 1
ATOM 968 O O . GLN A 1 124 ? -0.623 -3.575 16.083 1.00 96.62 124 GLN A O 1
ATOM 973 N N . ILE A 1 125 ? 1.442 -3.143 15.331 1.00 95.56 125 ILE A N 1
ATOM 974 C CA . ILE A 1 125 ? 1.437 -1.747 15.793 1.00 95.56 125 ILE A CA 1
ATOM 975 C C . ILE A 1 125 ? 0.436 -0.904 15.003 1.00 95.56 125 ILE A C 1
ATOM 977 O O . ILE A 1 125 ? -0.278 -0.095 15.595 1.00 95.56 125 ILE A O 1
ATOM 981 N N . LEU A 1 126 ? 0.347 -1.103 13.685 1.00 96.75 126 LEU A N 1
ATOM 982 C CA . LEU A 1 126 ? -0.657 -0.428 12.862 1.00 96.75 126 LEU A CA 1
ATOM 983 C C . LEU A 1 126 ? -2.074 -0.830 13.271 1.00 96.75 126 LEU A C 1
ATOM 985 O O . LEU A 1 126 ? -2.930 0.039 13.380 1.00 96.75 126 LEU A O 1
ATOM 989 N N . MET A 1 127 ? -2.317 -2.111 13.559 1.00 95.81 127 MET A N 1
ATOM 990 C CA . MET A 1 127 ? -3.611 -2.576 14.056 1.00 95.81 127 MET A CA 1
ATOM 991 C C . MET A 1 127 ? -3.970 -1.943 15.399 1.00 95.81 127 MET A C 1
ATOM 993 O O . MET A 1 127 ? -5.096 -1.482 15.549 1.00 95.81 127 MET A O 1
ATOM 997 N N . THR A 1 128 ? -3.031 -1.854 16.345 1.00 93.88 128 THR A N 1
ATOM 998 C CA . THR A 1 128 ? -3.257 -1.134 17.609 1.00 93.88 128 THR A CA 1
ATOM 999 C C . THR A 1 128 ? -3.628 0.324 17.350 1.00 93.88 128 THR A C 1
ATOM 1001 O O . THR A 1 128 ? -4.640 0.788 17.858 1.00 93.88 128 THR A O 1
ATOM 1004 N N . SER A 1 129 ? -2.882 1.021 16.488 1.00 93.56 129 SER A N 1
ATOM 1005 C CA . SER A 1 129 ? -3.169 2.419 16.144 1.00 93.56 129 SER A CA 1
ATOM 1006 C C . SER A 1 129 ? -4.539 2.601 15.484 1.00 93.56 129 SER A C 1
ATOM 1008 O O . SER A 1 129 ? -5.273 3.514 15.846 1.00 93.56 129 SER A O 1
ATOM 1010 N N . LEU A 1 130 ? -4.930 1.713 14.566 1.00 93.06 130 LEU A N 1
ATOM 1011 C CA . LEU A 1 130 ? -6.261 1.741 13.953 1.00 93.06 130 LEU A CA 1
ATOM 1012 C C . LEU A 1 130 ? -7.376 1.571 14.994 1.00 93.06 130 LEU A C 1
ATOM 1014 O O . LEU A 1 130 ? -8.396 2.248 14.898 1.00 93.06 130 LEU A O 1
ATOM 1018 N N . MET A 1 131 ? -7.183 0.698 15.988 1.00 90.12 131 MET A N 1
ATOM 1019 C CA . MET A 1 131 ? -8.146 0.518 17.080 1.00 90.12 131 MET A CA 1
ATOM 1020 C C . MET A 1 131 ? -8.181 1.728 18.023 1.00 90.12 131 MET A C 1
ATOM 1022 O O . MET A 1 131 ? -9.260 2.131 18.455 1.00 90.12 131 MET A O 1
ATOM 1026 N N . ASP A 1 132 ? -7.030 2.342 18.302 1.00 91.62 132 ASP A N 1
ATOM 1027 C CA . ASP A 1 132 ? -6.939 3.554 19.125 1.00 91.62 132 ASP A CA 1
ATOM 1028 C C . ASP A 1 132 ? -7.644 4.752 18.458 1.00 91.62 132 ASP A C 1
ATOM 1030 O O . ASP A 1 132 ? -8.238 5.581 19.146 1.00 91.62 132 ASP A O 1
ATOM 1034 N N . HIS A 1 133 ? -7.651 4.805 17.120 1.00 90.88 133 HIS A N 1
ATOM 1035 C CA . HIS A 1 133 ? -8.321 5.836 16.317 1.00 90.88 133 HIS A CA 1
ATOM 1036 C C . HIS A 1 133 ? -9.707 5.420 15.789 1.00 90.88 133 HIS A C 1
ATOM 1038 O O . HIS A 1 133 ? -10.228 6.045 14.865 1.00 90.88 133 HIS A O 1
ATOM 1044 N N . GLN A 1 134 ? -10.357 4.401 16.365 1.00 87.19 134 GLN A N 1
ATOM 1045 C CA . GLN A 1 134 ? -11.656 3.909 15.871 1.00 87.19 134 GLN A CA 1
ATOM 1046 C C . GLN A 1 134 ? -12.776 4.967 15.863 1.00 87.19 134 GLN A C 1
ATOM 1048 O O . GLN A 1 134 ? -13.745 4.826 15.129 1.00 87.19 134 GLN A O 1
ATOM 1053 N N . SER A 1 135 ? -12.674 6.024 16.678 1.00 87.81 135 SER A N 1
ATOM 1054 C CA . SER A 1 135 ? -13.641 7.133 16.682 1.00 87.81 135 SER A CA 1
ATOM 1055 C C . SER A 1 135 ? -13.430 8.136 15.546 1.00 87.81 135 SER A C 1
ATOM 1057 O O . SER A 1 135 ? -14.276 8.999 15.343 1.00 87.81 135 SER A O 1
ATOM 1059 N N . GLU A 1 136 ? -12.299 8.058 14.846 1.00 89.31 136 GLU A N 1
ATOM 1060 C CA . GLU A 1 136 ? -11.933 8.919 13.714 1.00 89.31 136 GLU A CA 1
ATOM 1061 C C . GLU A 1 136 ? -11.989 8.170 12.376 1.00 89.31 136 GLU A C 1
ATOM 1063 O O . GLU A 1 136 ? -11.821 8.772 11.317 1.00 89.31 136 GLU A O 1
ATOM 1068 N N . LEU A 1 137 ? -12.207 6.853 12.411 1.00 90.06 137 LEU A N 1
ATOM 1069 C CA . LEU A 1 137 ? -12.161 5.974 11.249 1.00 90.06 137 LEU A CA 1
ATOM 1070 C C . LEU A 1 137 ? -13.480 5.218 11.072 1.00 90.06 137 LEU A C 1
ATOM 1072 O O . LEU A 1 137 ? -14.147 4.915 12.062 1.00 90.06 137 LEU A O 1
ATOM 1076 N N . PRO A 1 138 ? -13.866 4.885 9.825 1.00 88.31 138 PRO A N 1
ATOM 1077 C CA . PRO A 1 138 ? -15.030 4.049 9.576 1.00 88.31 138 PRO A CA 1
ATOM 1078 C C . PRO A 1 138 ? -14.924 2.739 10.360 1.00 88.31 138 PRO A C 1
ATOM 1080 O O . PRO A 1 138 ? -13.881 2.086 10.323 1.00 88.31 138 PRO A O 1
ATOM 1083 N N . ASP A 1 139 ? -16.004 2.349 11.048 1.00 87.31 139 ASP A N 1
ATOM 1084 C CA . ASP A 1 139 ? -16.044 1.109 11.837 1.00 87.31 139 ASP A CA 1
ATOM 1085 C C . ASP A 1 139 ? -15.679 -0.092 10.941 1.00 87.31 139 ASP A C 1
ATOM 1087 O O . ASP A 1 139 ? -16.478 -0.437 10.063 1.00 87.31 139 ASP A O 1
ATOM 1091 N N . PRO A 1 140 ? -14.527 -0.753 11.154 1.00 85.44 140 PRO A N 1
ATOM 1092 C CA . PRO A 1 140 ? -14.053 -1.829 10.289 1.00 85.44 140 PRO A CA 1
ATOM 1093 C C . PRO A 1 140 ? -14.960 -3.070 10.326 1.00 85.44 140 PRO A C 1
ATOM 1095 O O . PRO A 1 140 ? -14.933 -3.876 9.403 1.00 85.44 140 PRO A O 1
ATOM 1098 N N . GLY A 1 141 ? -15.792 -3.240 11.360 1.00 84.88 141 GLY A N 1
ATOM 1099 C CA . GLY A 1 141 ? -16.772 -4.325 11.444 1.00 84.88 141 GLY A CA 1
ATOM 1100 C C . GLY A 1 141 ? -18.060 -4.073 10.654 1.00 84.88 141 GLY A C 1
ATOM 1101 O O . GLY A 1 141 ? -18.826 -5.010 10.416 1.00 84.88 141 GLY A O 1
ATOM 1102 N N . ARG A 1 142 ? -18.320 -2.826 10.248 1.00 83.69 142 ARG A N 1
ATOM 1103 C CA . ARG A 1 142 ? -19.545 -2.420 9.533 1.00 83.69 142 ARG A CA 1
ATOM 1104 C C . ARG A 1 142 ? -19.272 -1.875 8.143 1.00 83.69 142 ARG A C 1
ATOM 1106 O O . ARG A 1 142 ? -20.119 -2.009 7.262 1.00 83.69 142 ARG A O 1
ATOM 1113 N N . HIS A 1 143 ? -18.105 -1.276 7.966 1.00 86.06 143 HIS A N 1
ATOM 1114 C CA . HIS A 1 143 ? -17.701 -0.604 6.752 1.00 86.06 143 HIS A CA 1
ATOM 1115 C C . HIS A 1 143 ? -16.644 -1.410 6.001 1.00 86.06 143 HIS A C 1
ATOM 1117 O O . HIS A 1 143 ? -15.996 -2.296 6.557 1.00 86.06 143 HIS A O 1
ATOM 1123 N N . PRO A 1 144 ? -16.484 -1.127 4.708 1.00 87.12 144 PRO A N 1
ATOM 1124 C CA . PRO A 1 144 ? -15.634 -1.899 3.829 1.00 87.12 144 PRO A CA 1
ATOM 1125 C C . PRO A 1 144 ? -14.163 -1.627 4.086 1.00 87.12 144 PRO A C 1
ATOM 1127 O O . PRO A 1 144 ? -13.791 -0.487 4.354 1.00 87.12 144 PRO A O 1
ATOM 1130 N N . ILE A 1 145 ? -13.325 -2.641 3.894 1.00 91.25 145 ILE A N 1
ATOM 1131 C CA . ILE A 1 145 ? -11.871 -2.513 4.001 1.00 91.25 145 ILE A CA 1
ATOM 1132 C C . ILE A 1 145 ? -11.209 -2.948 2.692 1.00 91.25 145 ILE A C 1
ATOM 1134 O O . ILE A 1 145 ? -11.373 -4.088 2.249 1.00 91.25 145 ILE A O 1
ATOM 1138 N N . HIS A 1 146 ?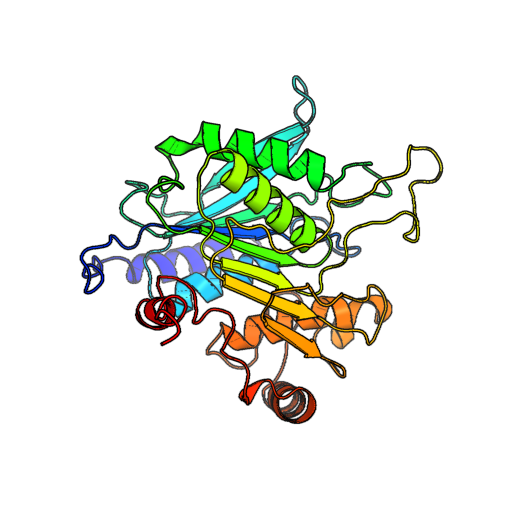 -10.421 -2.056 2.092 1.00 92.94 146 HIS A N 1
ATOM 1139 C CA . HIS A 1 146 ? -9.529 -2.355 0.970 1.00 92.94 146 HIS A CA 1
ATOM 1140 C C . HIS A 1 146 ? -8.086 -2.083 1.377 1.00 92.94 146 HIS A C 1
ATOM 1142 O O . HIS A 1 146 ? -7.732 -0.973 1.758 1.00 92.94 146 HIS A O 1
ATOM 1148 N N . LEU A 1 147 ? -7.235 -3.096 1.286 1.00 96.69 147 LEU A N 1
ATOM 1149 C CA . LEU A 1 147 ? -5.812 -2.961 1.558 1.00 96.69 147 LEU A CA 1
ATOM 1150 C C . LEU A 1 147 ? -5.012 -3.111 0.262 1.00 96.69 147 LEU A C 1
ATOM 1152 O O . LEU A 1 147 ? -5.213 -4.069 -0.477 1.00 96.69 147 LEU A O 1
ATOM 1156 N N . ILE A 1 148 ? -4.094 -2.190 -0.003 1.00 97.44 148 ILE A N 1
ATOM 1157 C CA . ILE A 1 148 ? -3.213 -2.183 -1.171 1.00 97.44 148 ILE A CA 1
ATOM 1158 C C . ILE A 1 148 ? -1.774 -2.162 -0.665 1.00 97.44 148 ILE A C 1
ATOM 1160 O O . ILE A 1 148 ? -1.412 -1.292 0.125 1.00 97.44 148 ILE A O 1
ATOM 1164 N N . GLY A 1 149 ? -0.942 -3.103 -1.103 1.00 97.94 149 GLY A N 1
ATOM 1165 C CA . GLY A 1 149 ? 0.436 -3.207 -0.628 1.00 97.94 149 GLY A CA 1
ATOM 1166 C C . GLY A 1 149 ? 1.422 -3.527 -1.740 1.00 97.94 149 GLY A C 1
ATOM 1167 O O . GLY A 1 149 ? 1.204 -4.474 -2.492 1.00 97.94 149 GLY A O 1
ATOM 1168 N N . HIS A 1 150 ? 2.519 -2.771 -1.817 1.00 97.62 150 HIS A N 1
ATOM 1169 C CA . HIS A 1 150 ? 3.616 -3.018 -2.760 1.00 97.62 150 HIS A CA 1
ATOM 1170 C C . HIS A 1 150 ? 4.806 -3.716 -2.099 1.00 97.62 150 HIS A C 1
ATOM 1172 O O . HIS A 1 150 ? 5.184 -3.330 -0.994 1.00 97.62 150 HIS A O 1
ATOM 1178 N N . SER A 1 151 ? 5.439 -4.691 -2.762 1.00 97.12 151 SER A N 1
ATOM 1179 C CA . SER A 1 151 ? 6.687 -5.317 -2.292 1.00 97.12 151 SER A CA 1
ATOM 1180 C C . SER A 1 151 ? 6.540 -5.893 -0.875 1.00 97.12 151 SER A C 1
ATOM 1182 O O . SER A 1 151 ? 5.618 -6.673 -0.624 1.00 97.12 151 SER A O 1
ATOM 1184 N N . ARG A 1 152 ? 7.383 -5.493 0.085 1.00 97.56 152 ARG A N 1
ATOM 1185 C CA . ARG A 1 152 ? 7.205 -5.797 1.519 1.00 97.56 152 ARG A CA 1
ATOM 1186 C C . ARG A 1 152 ? 5.864 -5.296 2.075 1.00 97.56 152 ARG A C 1
ATOM 1188 O O . ARG A 1 152 ? 5.246 -5.952 2.907 1.00 97.56 152 ARG A O 1
ATOM 1195 N N . GLY A 1 153 ? 5.361 -4.167 1.582 1.00 98.25 153 GLY A N 1
ATOM 1196 C CA . GLY A 1 153 ? 4.033 -3.642 1.907 1.00 98.25 153 GLY A CA 1
ATOM 1197 C C . GLY A 1 153 ? 2.894 -4.602 1.544 1.00 98.25 153 GLY A C 1
ATOM 1198 O O . GLY A 1 153 ? 1.872 -4.605 2.223 1.00 98.25 153 GLY A O 1
ATOM 1199 N N . ALA A 1 154 ? 3.068 -5.481 0.549 1.00 98.50 154 ALA A N 1
ATOM 1200 C CA . ALA A 1 154 ? 2.098 -6.535 0.234 1.00 98.50 154 ALA A CA 1
ATOM 1201 C C . ALA A 1 154 ? 1.976 -7.568 1.368 1.00 98.50 154 ALA A C 1
ATOM 1203 O O . ALA A 1 154 ? 0.880 -8.011 1.713 1.00 98.50 154 ALA A O 1
ATOM 1204 N N . SER A 1 155 ? 3.109 -7.926 1.974 1.00 98.44 155 SER A N 1
ATOM 1205 C CA . SER A 1 155 ? 3.155 -8.777 3.165 1.00 98.44 155 SER A CA 1
ATOM 1206 C C . SER A 1 155 ? 2.501 -8.094 4.358 1.00 98.44 155 SER A C 1
ATOM 1208 O O . SER A 1 155 ? 1.682 -8.710 5.041 1.00 98.44 155 SER A O 1
ATOM 1210 N N . LEU A 1 156 ? 2.781 -6.801 4.546 1.00 98.75 156 LEU A N 1
ATOM 1211 C CA . LEU A 1 156 ? 2.169 -6.001 5.602 1.00 98.75 156 LEU A CA 1
ATOM 1212 C C . LEU A 1 156 ? 0.640 -6.035 5.535 1.00 98.75 156 LEU A C 1
ATOM 1214 O O . LEU A 1 156 ? -0.007 -6.362 6.527 1.00 98.75 156 LEU A O 1
ATOM 1218 N N . VAL A 1 157 ? 0.054 -5.744 4.371 1.00 98.62 157 VAL A N 1
ATOM 1219 C CA . VAL A 1 157 ? -1.410 -5.711 4.238 1.00 98.62 157 VAL A CA 1
ATOM 1220 C C . VAL A 1 157 ? -2.059 -7.091 4.352 1.00 98.62 157 VAL A C 1
ATOM 1222 O O . VAL A 1 157 ? -3.166 -7.194 4.879 1.00 98.62 157 VAL A O 1
ATOM 1225 N N . CYS A 1 158 ? -1.383 -8.163 3.923 1.00 98.62 158 CYS A N 1
ATOM 1226 C CA . CYS A 1 158 ? -1.880 -9.526 4.132 1.00 98.62 158 CYS A CA 1
ATOM 1227 C C . CYS A 1 158 ? -1.917 -9.884 5.623 1.00 98.62 158 CYS A C 1
ATOM 1229 O O . CYS A 1 158 ? -2.909 -10.442 6.093 1.00 98.62 158 CYS A O 1
ATOM 1231 N N . GLU A 1 159 ? -0.877 -9.520 6.376 1.00 98.69 159 GLU A N 1
ATOM 1232 C CA . GLU A 1 159 ? -0.846 -9.749 7.820 1.00 98.69 159 GLU A CA 1
ATOM 1233 C C . GLU A 1 159 ? -1.887 -8.893 8.551 1.00 98.69 159 GLU A C 1
ATOM 1235 O O . GLU A 1 159 ? -2.597 -9.397 9.420 1.00 98.69 159 GLU A O 1
ATOM 1240 N N . MET A 1 160 ? -2.067 -7.626 8.165 1.00 98.62 160 MET A N 1
ATOM 1241 C CA . MET A 1 160 ? -3.151 -6.797 8.705 1.00 98.62 160 MET A CA 1
ATOM 1242 C C . MET A 1 160 ? -4.524 -7.433 8.448 1.00 98.62 160 MET A C 1
ATOM 1244 O O . MET A 1 160 ? -5.349 -7.488 9.357 1.00 98.62 160 MET A O 1
ATOM 1248 N N . ALA A 1 161 ? -4.763 -7.994 7.256 1.00 98.38 161 ALA A N 1
ATOM 1249 C CA . ALA A 1 161 ? -5.998 -8.724 6.975 1.00 98.38 161 ALA A CA 1
ATOM 1250 C C . ALA A 1 161 ? -6.177 -9.951 7.882 1.00 98.38 161 ALA A C 1
ATOM 1252 O O . ALA A 1 161 ? -7.283 -10.208 8.365 1.00 98.38 161 ALA A O 1
ATOM 1253 N N . ALA A 1 162 ? -5.099 -10.689 8.159 1.00 98.44 162 ALA A N 1
ATOM 1254 C CA . ALA A 1 162 ? -5.121 -11.798 9.107 1.00 98.44 162 ALA A CA 1
ATOM 1255 C C . ALA A 1 162 ? -5.536 -11.334 10.512 1.00 98.44 162 ALA A C 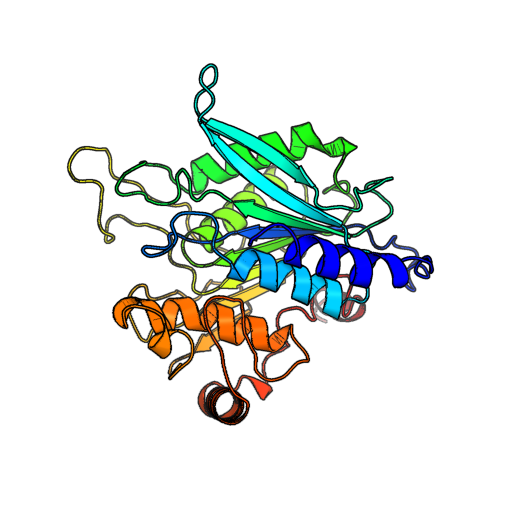1
ATOM 1257 O O . ALA A 1 162 ? -6.375 -11.978 11.143 1.00 98.44 162 ALA A O 1
ATOM 1258 N N . LEU A 1 163 ? -4.983 -10.210 10.977 1.00 98.25 163 LEU A N 1
ATOM 1259 C CA . LEU A 1 163 ? -5.285 -9.617 12.281 1.00 98.25 163 LEU A CA 1
ATOM 1260 C C . LEU A 1 163 ? -6.729 -9.098 12.364 1.00 98.25 163 LEU A C 1
ATOM 1262 O O . LEU A 1 163 ? -7.393 -9.348 13.368 1.00 98.25 163 LEU A O 1
ATOM 1266 N N . PHE A 1 164 ? -7.267 -8.482 11.306 1.00 97.25 164 PHE A N 1
ATOM 1267 C CA . PHE A 1 164 ? -8.706 -8.188 11.214 1.00 97.25 164 PHE A CA 1
ATOM 1268 C C . PHE A 1 164 ? -9.547 -9.467 11.338 1.00 97.25 164 PHE A C 1
ATOM 1270 O O . PHE A 1 164 ? -10.495 -9.523 12.123 1.00 97.25 164 PHE A O 1
ATOM 1277 N N . GLY A 1 165 ? -9.156 -10.534 10.635 1.00 97.25 165 GLY A N 1
ATOM 1278 C CA . GLY A 1 165 ? -9.840 -11.826 10.697 1.00 97.25 165 GLY A CA 1
ATOM 1279 C C . GLY A 1 165 ? -9.852 -12.448 12.096 1.00 97.25 165 GLY A C 1
ATOM 1280 O O . GLY A 1 165 ? -10.858 -13.035 12.493 1.00 97.25 165 GLY A O 1
ATOM 1281 N N . GLN A 1 166 ? -8.778 -12.280 12.874 1.00 97.12 166 GLN A N 1
ATOM 1282 C CA . GLN A 1 166 ? -8.717 -12.719 14.277 1.00 97.12 166 GLN A CA 1
ATOM 1283 C C . GLN A 1 166 ? -9.714 -11.973 15.176 1.00 97.12 166 GLN A C 1
ATOM 1285 O O . GLN A 1 166 ? -10.140 -12.521 16.190 1.00 97.12 166 GLN A O 1
ATOM 1290 N N . GLN A 1 167 ? -10.128 -10.764 14.789 1.00 95.38 167 GLN A N 1
ATOM 1291 C CA . GLN A 1 167 ? -11.177 -9.992 15.461 1.00 95.38 167 GLN A CA 1
ATOM 1292 C C . GLN A 1 167 ? -12.585 -10.246 14.890 1.00 95.38 167 GLN A C 1
ATOM 1294 O O . GLN A 1 167 ? -13.542 -9.586 15.284 1.00 95.38 167 GLN A O 1
ATOM 1299 N N . GLY A 1 168 ? -12.740 -11.200 13.966 1.00 94.94 168 GLY A N 1
ATOM 1300 C CA . GLY A 1 168 ? -14.021 -11.487 13.312 1.00 94.94 168 GLY A CA 1
ATOM 1301 C C . GLY A 1 168 ? -14.420 -10.464 12.243 1.00 94.94 168 GLY A C 1
ATOM 1302 O O . GLY A 1 168 ? -15.571 -10.456 11.809 1.00 94.94 168 GLY A O 1
ATOM 1303 N N . ILE A 1 169 ? -13.482 -9.621 11.806 1.00 93.62 169 ILE A N 1
ATOM 1304 C CA . ILE A 1 169 ? -13.697 -8.601 10.781 1.00 93.62 169 ILE A CA 1
ATOM 1305 C C . ILE A 1 169 ? -13.309 -9.166 9.411 1.00 93.62 169 ILE A C 1
ATOM 1307 O O . ILE A 1 169 ? -12.246 -9.767 9.235 1.00 93.62 169 ILE A O 1
ATOM 1311 N N . PHE A 1 170 ? -14.182 -8.969 8.424 1.00 91.50 170 PHE A N 1
ATOM 1312 C CA . PHE A 1 170 ? -13.899 -9.330 7.037 1.00 91.50 170 PHE A CA 1
ATOM 1313 C C . PHE A 1 170 ? -13.181 -8.187 6.327 1.00 91.50 170 PHE A C 1
ATOM 1315 O O . PHE A 1 170 ? -13.585 -7.036 6.444 1.00 91.50 170 PHE A O 1
ATOM 1322 N N . VAL A 1 171 ? -12.167 -8.528 5.533 1.00 93.38 171 VAL A N 1
ATOM 1323 C CA . VAL A 1 171 ? -11.531 -7.590 4.605 1.00 93.38 171 VAL A CA 1
ATOM 1324 C C . VAL A 1 171 ? -12.134 -7.804 3.230 1.00 93.38 171 VAL A C 1
ATOM 1326 O O . VAL A 1 171 ? -12.180 -8.922 2.709 1.00 93.38 171 VAL A O 1
ATOM 1329 N N . ASP A 1 172 ? -12.634 -6.736 2.630 1.00 90.50 172 ASP A N 1
ATOM 1330 C CA . ASP A 1 172 ? -13.351 -6.835 1.373 1.00 90.50 172 ASP A CA 1
ATOM 1331 C C . ASP A 1 172 ? -12.426 -7.068 0.188 1.00 90.50 172 ASP A C 1
ATOM 1333 O O . ASP A 1 172 ? -12.742 -7.890 -0.672 1.00 90.50 172 ASP A O 1
ATOM 1337 N N . GLN A 1 173 ? -11.299 -6.363 0.153 1.00 91.56 173 GLN A N 1
ATOM 1338 C CA . GLN A 1 173 ? -10.319 -6.504 -0.911 1.00 91.56 173 GLN A CA 1
ATOM 1339 C C . GLN A 1 173 ? -8.894 -6.382 -0.381 1.00 91.56 173 GLN A C 1
ATOM 1341 O O . GLN A 1 173 ? -8.585 -5.493 0.412 1.00 91.56 173 GLN A O 1
ATOM 1346 N N . VAL A 1 174 ? -8.016 -7.253 -0.867 1.00 95.62 174 VAL A N 1
ATOM 1347 C CA . VAL A 1 174 ? -6.567 -7.073 -0.762 1.00 95.62 174 VAL A CA 1
ATOM 1348 C C . VAL A 1 174 ? -5.973 -7.061 -2.164 1.00 95.62 174 VAL A C 1
ATOM 1350 O O . VAL A 1 174 ? -6.187 -8.001 -2.922 1.00 95.62 174 VAL A O 1
ATOM 1353 N N . THR A 1 175 ? -5.216 -6.018 -2.483 1.00 95.69 175 THR A N 1
ATOM 1354 C CA . THR A 1 175 ? -4.484 -5.881 -3.741 1.00 95.69 175 THR A CA 1
ATOM 1355 C C . THR A 1 175 ? -2.992 -5.881 -3.464 1.00 95.69 175 THR A C 1
ATOM 1357 O O . THR A 1 175 ? -2.478 -5.001 -2.769 1.00 95.69 175 THR A O 1
ATOM 1360 N N . THR A 1 176 ? -2.276 -6.854 -4.013 1.00 97.62 176 THR A N 1
ATOM 1361 C CA . THR A 1 176 ? -0.817 -6.922 -3.895 1.00 97.62 176 THR A CA 1
ATOM 1362 C C . THR A 1 176 ? -0.151 -6.467 -5.187 1.00 97.62 176 THR A C 1
ATOM 1364 O O . THR A 1 176 ? -0.541 -6.882 -6.278 1.00 97.62 176 THR A O 1
ATOM 1367 N N . LEU A 1 177 ? 0.846 -5.592 -5.054 1.00 96.81 177 LEU A N 1
ATOM 1368 C CA . LEU A 1 177 ? 1.638 -5.032 -6.146 1.00 96.81 177 LEU A CA 1
ATOM 1369 C C . LEU A 1 177 ? 3.079 -5.521 -5.999 1.00 96.81 177 LEU A C 1
ATOM 1371 O O . LEU A 1 177 ? 3.799 -5.128 -5.091 1.00 96.81 177 LEU A O 1
ATOM 1375 N N . ASP A 1 178 ? 3.485 -6.419 -6.874 1.00 97.31 178 ASP A N 1
ATOM 1376 C CA . ASP A 1 178 ? 4.777 -7.089 -6.893 1.00 97.31 178 ASP A CA 1
ATOM 1377 C C . ASP A 1 178 ? 5.232 -7.602 -5.516 1.00 97.31 178 ASP A C 1
ATOM 1379 O O . ASP A 1 178 ? 6.261 -7.170 -4.992 1.00 97.31 178 ASP A O 1
ATOM 1383 N N . PRO A 1 179 ? 4.435 -8.474 -4.865 1.00 98.19 179 PRO A N 1
ATOM 1384 C CA . PRO A 1 179 ? 4.698 -8.912 -3.500 1.00 98.19 179 PRO A CA 1
ATOM 1385 C C . PRO A 1 179 ? 6.074 -9.566 -3.376 1.00 98.19 179 PRO A C 1
ATOM 1387 O O . PRO A 1 179 ? 6.346 -10.571 -4.027 1.00 98.19 179 PRO A O 1
ATOM 1390 N N . HIS A 1 180 ? 6.901 -9.036 -2.479 1.00 96.88 180 HIS A N 1
ATOM 1391 C CA . HIS A 1 180 ? 8.251 -9.533 -2.219 1.00 96.88 180 HIS A CA 1
ATOM 1392 C C . HIS A 1 180 ? 8.545 -9.457 -0.709 1.00 96.88 180 HIS A C 1
ATOM 1394 O O . HIS A 1 180 ? 9.185 -8.506 -0.249 1.00 96.88 180 HIS A O 1
ATOM 1400 N N . PRO A 1 181 ? 7.977 -10.375 0.102 1.00 97.38 181 PRO A N 1
ATOM 1401 C CA . PRO A 1 181 ? 8.301 -10.452 1.525 1.00 97.38 181 PRO A CA 1
ATOM 1402 C C . PRO A 1 181 ? 9.778 -10.802 1.707 1.00 97.38 181 PRO A C 1
ATOM 1404 O O . PRO A 1 181 ? 10.292 -11.638 0.970 1.00 97.38 181 PRO A O 1
ATOM 1407 N N . LEU A 1 182 ? 10.431 -10.233 2.720 1.00 96.75 182 LEU A N 1
ATOM 1408 C CA . LEU A 1 182 ? 11.770 -10.676 3.104 1.00 96.75 182 LEU A CA 1
ATOM 1409 C C . LEU A 1 182 ? 11.771 -12.118 3.608 1.00 96.75 182 LEU A C 1
ATOM 1411 O O . LEU A 1 182 ? 10.974 -12.498 4.469 1.00 96.75 182 LEU A O 1
ATOM 1415 N N . THR A 1 183 ? 12.743 -12.874 3.126 1.00 95.56 183 THR A N 1
ATOM 1416 C CA . THR A 1 183 ? 13.050 -14.251 3.499 1.00 95.56 183 THR A CA 1
ATOM 1417 C C . THR A 1 183 ? 14.530 -14.382 3.859 1.00 95.56 183 THR A C 1
ATOM 1419 O O . THR A 1 183 ? 15.311 -13.442 3.703 1.00 95.56 183 THR A O 1
ATOM 1422 N N . ALA A 1 184 ? 14.951 -15.567 4.303 1.00 93.38 184 ALA A N 1
ATOM 1423 C CA . ALA A 1 184 ? 16.362 -15.855 4.553 1.00 93.38 184 ALA A CA 1
ATOM 1424 C C . ALA A 1 184 ? 17.262 -15.740 3.301 1.00 93.38 184 ALA A C 1
ATOM 1426 O O . ALA A 1 184 ? 18.475 -15.589 3.454 1.00 93.38 184 ALA A O 1
ATOM 1427 N N . ASP A 1 185 ? 16.687 -15.792 2.092 1.00 92.12 185 ASP A N 1
ATOM 1428 C CA . ASP A 1 185 ? 17.422 -15.680 0.825 1.00 92.12 185 ASP A CA 1
ATOM 1429 C C . ASP A 1 185 ? 17.713 -14.220 0.428 1.00 92.12 185 ASP A C 1
ATOM 1431 O O . ASP A 1 185 ? 18.565 -13.958 -0.426 1.00 92.12 185 ASP A O 1
ATOM 1435 N N . ASP A 1 186 ? 17.046 -13.257 1.066 1.00 92.94 186 ASP A N 1
ATOM 1436 C CA . ASP A 1 186 ? 17.241 -11.830 0.822 1.00 92.94 186 ASP A CA 1
ATOM 1437 C C . ASP A 1 186 ? 18.441 -11.273 1.598 1.00 92.94 186 ASP A C 1
ATOM 1439 O O . ASP A 1 186 ? 18.825 -11.827 2.633 1.00 92.94 186 ASP A O 1
ATOM 1443 N N . PRO A 1 187 ? 19.035 -10.140 1.169 1.00 92.44 187 PRO A N 1
ATOM 1444 C CA . PRO A 1 187 ? 20.114 -9.500 1.913 1.00 92.44 187 PRO A CA 1
ATOM 1445 C C . PRO A 1 187 ? 19.727 -9.248 3.375 1.00 92.44 187 PRO A C 1
ATOM 1447 O O . PRO A 1 187 ? 18.799 -8.494 3.650 1.00 92.44 187 PRO A O 1
ATOM 1450 N N . GLN A 1 188 ? 20.458 -9.848 4.312 1.00 94.69 188 GLN A N 1
ATOM 1451 C CA . GLN A 1 188 ? 20.198 -9.735 5.750 1.00 94.69 188 GLN A CA 1
ATOM 1452 C C . GLN A 1 188 ? 21.098 -8.684 6.421 1.00 94.69 188 GLN A C 1
ATOM 1454 O O . GLN A 1 188 ? 22.205 -8.415 5.940 1.00 94.69 188 GLN A O 1
ATOM 1459 N N . PRO A 1 189 ? 20.677 -8.084 7.553 1.00 90.75 189 PRO A N 1
ATOM 1460 C CA . PRO A 1 189 ? 21.526 -7.160 8.296 1.00 90.75 189 PRO A CA 1
ATOM 1461 C C . PRO A 1 189 ? 22.768 -7.891 8.856 1.00 90.75 189 PRO A C 1
ATOM 1463 O O . PRO A 1 189 ? 22.630 -8.837 9.628 1.00 90.75 189 PRO A O 1
ATOM 1466 N N . PRO A 1 190 ? 24.005 -7.447 8.556 1.00 87.06 190 PRO A N 1
ATOM 1467 C CA . PRO A 1 190 ? 25.220 -8.238 8.806 1.00 87.06 190 PRO A CA 1
ATOM 1468 C C . PRO A 1 190 ? 25.586 -8.420 10.287 1.00 87.06 190 PRO A C 1
ATOM 1470 O O . PRO A 1 190 ? 26.374 -9.298 10.625 1.00 87.06 190 PRO A O 1
ATOM 1473 N N . LEU A 1 191 ? 25.058 -7.571 11.173 1.00 89.56 191 LEU A N 1
ATOM 1474 C CA . LEU A 1 191 ? 25.381 -7.542 12.609 1.00 89.56 191 LEU A CA 1
ATOM 1475 C C . LEU A 1 191 ? 24.129 -7.589 13.495 1.00 89.56 191 LEU A C 1
ATOM 1477 O O . LEU A 1 191 ? 24.177 -7.214 14.667 1.00 89.56 191 LEU A O 1
ATOM 1481 N N . ARG A 1 192 ? 22.982 -7.974 12.933 1.00 88.25 192 ARG A N 1
ATOM 1482 C CA . ARG A 1 192 ? 21.705 -8.060 13.651 1.00 88.25 192 ARG A CA 1
ATOM 1483 C C . ARG A 1 192 ? 21.010 -9.371 13.286 1.00 88.25 192 ARG A C 1
ATOM 1485 O O . ARG A 1 192 ? 21.397 -9.988 12.297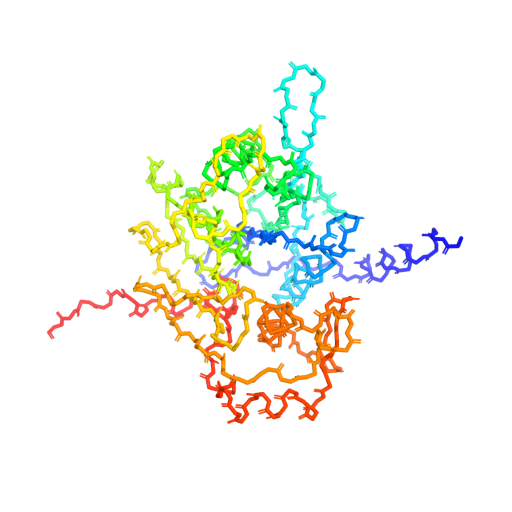 1.00 88.25 192 ARG A O 1
ATOM 1492 N N . PRO A 1 193 ? 20.019 -9.818 14.076 1.00 89.62 193 PRO A N 1
ATOM 1493 C CA . PRO A 1 193 ? 19.224 -10.979 13.704 1.00 89.62 193 PRO A CA 1
ATOM 1494 C C . PRO A 1 193 ? 18.621 -10.816 12.308 1.00 89.62 193 PRO A C 1
ATOM 1496 O O . PRO A 1 193 ? 18.254 -9.702 11.924 1.00 89.62 193 PRO A O 1
ATOM 1499 N N . ALA A 1 194 ? 18.522 -11.933 11.586 1.00 92.88 194 ALA A N 1
ATOM 1500 C CA . ALA A 1 194 ? 17.805 -11.990 10.323 1.00 92.88 194 ALA A CA 1
ATOM 1501 C C . ALA A 1 194 ? 16.351 -11.536 10.515 1.00 92.88 194 ALA A C 1
ATOM 1503 O O . ALA A 1 194 ? 15.765 -11.701 11.590 1.00 92.88 194 ALA A O 1
ATOM 1504 N N . VAL A 1 195 ? 15.796 -10.939 9.469 1.00 95.12 195 VAL A N 1
ATOM 1505 C CA . VAL A 1 195 ? 14.448 -10.386 9.454 1.00 95.12 195 VAL A CA 1
ATOM 1506 C C . VAL A 1 195 ? 13.687 -11.092 8.357 1.00 95.12 195 VAL A C 1
ATOM 1508 O O . VAL A 1 195 ? 14.049 -10.998 7.186 1.00 95.12 195 VAL A O 1
ATOM 1511 N N . GLU A 1 196 ? 12.616 -11.763 8.752 1.00 97.12 196 GLU A N 1
ATOM 1512 C CA . GLU A 1 196 ? 11.672 -12.369 7.828 1.00 97.12 196 GLU A CA 1
ATOM 1513 C C . GLU A 1 196 ? 10.332 -11.660 7.969 1.00 97.12 196 GLU A C 1
ATOM 1515 O O . GLU A 1 196 ? 9.858 -11.383 9.078 1.00 97.12 196 GLU A O 1
ATOM 1520 N N . ASP A 1 197 ? 9.745 -11.327 6.830 1.00 98.25 197 ASP A N 1
ATOM 1521 C CA . ASP A 1 197 ? 8.421 -10.739 6.762 1.00 98.25 197 ASP A CA 1
ATOM 1522 C C . ASP A 1 197 ? 7.349 -11.827 6.870 1.00 98.25 197 ASP A C 1
ATOM 1524 O O . ASP A 1 197 ? 7.585 -13.010 6.618 1.00 98.25 197 ASP A O 1
ATOM 1528 N N . ALA A 1 198 ? 6.130 -11.427 7.232 1.00 97.38 198 ALA A N 1
ATOM 1529 C CA . ALA A 1 198 ? 4.992 -12.332 7.164 1.00 97.38 198 ALA A CA 1
ATOM 1530 C C . ALA A 1 198 ? 4.816 -12.864 5.727 1.00 97.38 198 ALA A C 1
ATOM 1532 O O . ALA A 1 198 ? 5.033 -12.152 4.742 1.00 97.38 198 ALA A O 1
ATOM 1533 N N . ALA A 1 199 ? 4.396 -14.117 5.574 1.00 97.38 199 ALA A N 1
ATOM 1534 C CA . ALA A 1 199 ? 4.166 -14.669 4.244 1.00 97.38 199 ALA A CA 1
ATOM 1535 C C . ALA A 1 199 ? 2.996 -13.952 3.546 1.00 97.38 199 ALA A C 1
ATOM 1537 O O . ALA A 1 199 ? 1.922 -13.788 4.125 1.00 97.38 199 ALA A O 1
ATOM 1538 N N . VAL A 1 200 ? 3.169 -13.592 2.272 1.00 98.19 200 VAL A N 1
ATOM 1539 C CA . VAL A 1 200 ? 2.068 -13.083 1.440 1.00 98.19 200 VAL A CA 1
ATOM 1540 C C . VAL A 1 200 ? 1.147 -14.248 1.088 1.00 98.19 200 VAL A C 1
ATOM 1542 O O . VAL A 1 200 ? 1.534 -15.156 0.352 1.00 98.19 200 VAL A O 1
ATOM 1545 N N . ARG A 1 201 ? -0.077 -14.246 1.619 1.00 97.50 201 ARG A N 1
ATOM 1546 C CA . ARG A 1 201 ? -1.070 -15.300 1.374 1.00 97.50 201 ARG A CA 1
ATOM 1547 C C . ARG A 1 201 ? -2.492 -14.783 1.532 1.00 97.50 201 ARG A C 1
ATOM 1549 O O . ARG A 1 201 ? -2.748 -13.854 2.294 1.00 97.50 201 ARG A O 1
ATOM 1556 N N . ARG A 1 202 ? -3.437 -15.453 0.873 1.00 96.44 202 ARG A N 1
ATOM 1557 C CA . ARG A 1 202 ? -4.862 -15.189 1.063 1.00 96.44 202 ARG A CA 1
ATOM 1558 C C . ARG A 1 202 ? -5.352 -15.779 2.389 1.00 96.44 202 ARG A C 1
ATOM 1560 O O . ARG A 1 202 ? -5.266 -16.986 2.610 1.00 96.44 202 ARG A O 1
ATOM 1567 N N . HIS A 1 203 ? -5.920 -14.933 3.241 1.00 97.31 203 HIS A N 1
ATOM 1568 C CA . HIS A 1 203 ? -6.571 -15.328 4.489 1.00 97.31 203 HIS A CA 1
ATOM 1569 C C . HIS A 1 203 ? -8.081 -15.575 4.295 1.00 97.31 203 HIS A C 1
ATOM 1571 O O . HIS A 1 203 ? -8.690 -14.943 3.431 1.00 97.31 203 HIS A O 1
ATOM 1577 N N . PRO A 1 204 ? -8.724 -16.455 5.094 1.00 95.62 204 PRO A N 1
ATOM 1578 C CA . PRO A 1 204 ? -10.154 -16.764 4.949 1.00 95.62 204 PRO A CA 1
ATOM 1579 C C . PRO A 1 204 ? -11.104 -15.567 5.102 1.00 95.62 204 PRO A C 1
ATOM 1581 O O . PRO A 1 204 ? -12.186 -15.571 4.525 1.00 95.62 204 PRO A O 1
ATOM 1584 N N . CYS A 1 205 ? -10.703 -14.544 5.861 1.00 94.31 205 CYS A N 1
ATOM 1585 C CA . CYS A 1 205 ? -11.460 -13.304 6.049 1.00 94.31 205 CYS A CA 1
ATOM 1586 C C . CYS A 1 205 ? -11.436 -12.371 4.823 1.00 94.31 205 CYS A C 1
ATOM 1588 O O . CYS A 1 205 ? -12.161 -11.378 4.818 1.00 94.31 205 CYS A O 1
ATOM 1590 N N . ILE A 1 206 ? -10.626 -12.666 3.797 1.00 94.75 206 ILE A N 1
ATOM 1591 C CA . ILE A 1 206 ? -10.497 -11.844 2.589 1.00 94.75 206 ILE A CA 1
ATOM 1592 C C . ILE A 1 206 ? -11.544 -12.275 1.557 1.00 94.75 206 ILE A C 1
ATOM 1594 O O . ILE A 1 206 ? -11.490 -13.392 1.027 1.00 94.75 206 ILE A O 1
ATOM 1598 N N . ARG A 1 207 ? -12.482 -11.382 1.223 1.00 90.50 207 ARG A N 1
ATOM 1599 C CA . ARG A 1 207 ? -13.550 -11.661 0.245 1.00 90.50 207 ARG A CA 1
ATOM 1600 C C . ARG A 1 207 ? -13.009 -11.733 -1.179 1.00 90.50 207 ARG A C 1
ATOM 1602 O O . ARG A 1 207 ? -13.281 -12.705 -1.877 1.00 90.50 207 ARG A O 1
ATOM 1609 N N . PHE A 1 208 ? -12.209 -10.750 -1.577 1.00 88.88 208 PHE A N 1
ATOM 1610 C CA . PHE A 1 208 ? -11.580 -10.685 -2.892 1.00 88.88 208 PHE A CA 1
ATOM 1611 C C . PHE A 1 208 ? -10.090 -10.364 -2.763 1.00 88.88 208 PHE A C 1
ATOM 1613 O O . PHE A 1 208 ? -9.684 -9.586 -1.902 1.00 88.88 208 PHE A O 1
ATOM 1620 N N . MET A 1 209 ? -9.265 -10.990 -3.598 1.00 91.75 209 MET A N 1
ATOM 1621 C CA . MET A 1 209 ? -7.835 -10.714 -3.638 1.00 91.75 209 MET A CA 1
ATOM 1622 C C . MET A 1 209 ? -7.353 -10.718 -5.079 1.00 91.75 209 MET A C 1
ATOM 1624 O O . MET A 1 209 ? -7.564 -11.704 -5.787 1.00 91.75 209 MET A O 1
ATOM 1628 N N . ASP A 1 210 ? -6.681 -9.651 -5.483 1.00 92.19 210 ASP A N 1
ATOM 1629 C CA . ASP A 1 210 ? -5.981 -9.538 -6.754 1.00 92.19 210 ASP A CA 1
ATOM 1630 C C . ASP A 1 210 ? -4.488 -9.285 -6.530 1.00 92.19 210 ASP A C 1
ATOM 1632 O O . ASP A 1 210 ? -4.060 -8.727 -5.518 1.00 92.19 210 ASP A O 1
ATOM 1636 N N . ASN A 1 211 ? -3.678 -9.782 -7.456 1.00 94.44 211 ASN A N 1
ATOM 1637 C CA . ASN A 1 211 ? -2.229 -9.736 -7.366 1.00 94.44 211 ASN A CA 1
ATOM 1638 C C . ASN A 1 211 ? -1.634 -9.399 -8.729 1.00 94.44 211 ASN A C 1
ATOM 1640 O O . ASN A 1 211 ? -1.795 -10.172 -9.671 1.00 94.44 211 ASN A O 1
ATOM 1644 N N . TYR A 1 212 ? -0.906 -8.294 -8.805 1.00 94.31 212 TYR A N 1
ATOM 1645 C CA . TYR A 1 212 ? -0.157 -7.876 -9.987 1.00 94.31 212 TYR A CA 1
ATOM 1646 C C . TYR A 1 212 ? 1.316 -8.047 -9.681 1.00 94.31 212 TYR A C 1
ATOM 1648 O O . TYR A 1 212 ? 1.776 -7.537 -8.666 1.00 94.31 212 TYR A O 1
ATOM 1656 N N . TRP A 1 213 ? 2.057 -8.774 -10.504 1.00 95.62 213 TRP A N 1
ATOM 1657 C CA . TRP A 1 213 ? 3.443 -9.122 -10.195 1.00 95.62 213 TRP A CA 1
ATOM 1658 C C . TRP A 1 213 ? 4.267 -9.307 -11.465 1.00 95.62 213 TRP A C 1
ATOM 1660 O O . TRP A 1 213 ? 3.718 -9.529 -12.542 1.00 95.62 213 TRP A O 1
ATOM 1670 N N . GLN A 1 214 ? 5.584 -9.226 -11.335 1.00 94.44 214 GLN A N 1
ATOM 1671 C CA . GLN A 1 214 ? 6.546 -9.476 -12.400 1.00 94.44 214 GLN A CA 1
ATOM 1672 C C . GLN A 1 214 ? 7.623 -10.472 -11.955 1.00 94.44 214 GLN A C 1
ATOM 1674 O O . GLN A 1 214 ? 7.985 -10.547 -10.781 1.00 94.44 214 GLN A O 1
ATOM 1679 N N . ASP A 1 215 ? 8.156 -11.230 -12.913 1.00 93.75 215 ASP A N 1
ATOM 1680 C CA . ASP A 1 215 ? 9.296 -12.146 -12.748 1.00 93.75 215 ASP A CA 1
ATOM 1681 C C . ASP A 1 215 ? 10.521 -11.759 -13.601 1.00 93.75 215 ASP A C 1
ATOM 1683 O O . ASP A 1 215 ? 11.489 -12.521 -13.709 1.00 93.75 215 ASP A O 1
ATOM 1687 N N . ILE A 1 216 ? 10.499 -10.548 -14.157 1.00 92.75 216 ILE A N 1
ATOM 1688 C CA . ILE A 1 216 ? 11.474 -9.966 -15.082 1.00 92.75 216 ILE A CA 1
ATOM 1689 C C . ILE A 1 216 ? 12.822 -9.750 -14.382 1.00 92.75 216 ILE A C 1
ATOM 1691 O O . ILE A 1 216 ? 13.847 -10.305 -14.792 1.00 92.75 216 ILE A O 1
ATOM 1695 N N . ALA A 1 217 ? 12.829 -8.965 -13.302 1.00 90.12 217 ALA A N 1
ATOM 1696 C CA . ALA A 1 217 ? 14.036 -8.513 -12.614 1.00 90.12 217 ALA A CA 1
ATOM 1697 C C . ALA A 1 217 ? 13.874 -8.556 -11.089 1.00 90.12 217 ALA A C 1
ATOM 1699 O O . ALA A 1 217 ? 12.765 -8.543 -10.561 1.00 90.12 217 ALA A O 1
ATOM 1700 N N . TYR A 1 218 ? 14.998 -8.646 -10.372 1.00 88.56 218 TYR A N 1
ATOM 1701 C CA . TYR A 1 218 ? 14.996 -8.635 -8.909 1.00 88.56 218 TYR A CA 1
ATOM 1702 C C . TYR A 1 218 ? 14.735 -7.217 -8.370 1.00 88.56 218 TYR A C 1
ATOM 1704 O O . TYR A 1 218 ? 15.422 -6.301 -8.816 1.00 88.56 218 TYR A O 1
ATOM 1712 N N . PRO A 1 219 ? 13.885 -7.029 -7.343 1.00 91.75 219 PRO A N 1
ATOM 1713 C CA . PRO A 1 219 ? 13.118 -8.042 -6.623 1.00 91.75 219 PRO A CA 1
ATOM 1714 C C . PRO A 1 219 ? 11.996 -8.588 -7.491 1.00 91.75 219 PRO A C 1
ATOM 1716 O O . PRO A 1 219 ? 11.232 -7.816 -8.055 1.00 91.75 219 PRO A O 1
ATOM 1719 N N . ARG A 1 220 ? 11.909 -9.914 -7.602 1.00 93.19 220 ARG A N 1
ATOM 1720 C CA . ARG A 1 220 ? 10.836 -10.566 -8.359 1.00 93.19 220 ARG A CA 1
ATOM 1721 C C . ARG A 1 220 ? 9.626 -10.704 -7.459 1.00 93.19 220 ARG A C 1
ATOM 1723 O O . ARG A 1 220 ? 9.766 -11.244 -6.361 1.00 93.19 220 ARG A O 1
ATOM 1730 N N . GLY A 1 221 ? 8.460 -10.265 -7.909 1.00 95.38 221 GLY A N 1
ATOM 1731 C CA . GLY A 1 221 ? 7.229 -10.581 -7.208 1.00 95.38 221 GLY A CA 1
ATOM 1732 C C . GLY A 1 221 ? 6.912 -12.071 -7.256 1.00 95.38 221 GLY A C 1
ATOM 1733 O O . GLY A 1 221 ? 7.621 -12.886 -7.853 1.00 95.38 221 GLY A O 1
ATOM 1734 N N . GLN A 1 222 ? 5.794 -12.431 -6.639 1.00 95.88 222 GLN A N 1
ATOM 1735 C CA . GLN A 1 222 ? 5.301 -13.801 -6.646 1.00 95.88 222 GLN A CA 1
ATOM 1736 C C . GLN A 1 222 ? 3.792 -13.864 -6.857 1.00 95.88 222 GLN A C 1
ATOM 1738 O O . GLN A 1 222 ? 3.038 -12.993 -6.417 1.00 95.88 222 GLN A O 1
ATOM 1743 N N . ALA A 1 223 ? 3.336 -14.938 -7.497 1.00 96.81 223 ALA A N 1
ATOM 1744 C CA . ALA A 1 223 ? 1.923 -15.279 -7.513 1.00 96.81 223 ALA A CA 1
ATOM 1745 C C . ALA A 1 223 ? 1.427 -15.594 -6.088 1.00 96.81 223 ALA A C 1
ATOM 1747 O O . ALA A 1 223 ? 2.139 -16.203 -5.287 1.00 96.81 223 ALA A O 1
ATOM 1748 N N . VAL A 1 224 ? 0.178 -15.241 -5.784 1.00 96.94 224 VAL A N 1
ATOM 1749 C CA . VAL A 1 224 ? -0.470 -15.540 -4.503 1.00 96.94 224 VAL A CA 1
ATOM 1750 C C . VAL A 1 224 ? -1.568 -16.573 -4.714 1.00 96.94 224 VAL A C 1
ATOM 1752 O O . VAL A 1 224 ? -2.528 -16.349 -5.453 1.00 96.94 224 VAL A O 1
ATOM 1755 N N . SER A 1 225 ? -1.445 -17.722 -4.050 1.00 96.38 225 SER A N 1
ATOM 1756 C CA . SER A 1 225 ? -2.439 -18.793 -4.156 1.00 96.38 225 SER A CA 1
ATOM 1757 C C . SER A 1 225 ? -3.831 -18.313 -3.727 1.00 96.38 225 SER A C 1
ATOM 1759 O O . SER A 1 225 ? -4.001 -17.733 -2.652 1.00 96.38 225 SER A O 1
ATOM 1761 N N . GLY A 1 226 ? -4.831 -18.559 -4.578 1.00 88.62 226 GLY A N 1
ATOM 1762 C CA . GLY A 1 226 ? -6.221 -18.154 -4.352 1.00 88.62 226 GLY A CA 1
ATOM 1763 C C . GLY A 1 226 ? -6.544 -16.689 -4.670 1.00 88.62 226 GLY A C 1
ATOM 1764 O O . GLY A 1 226 ? -7.682 -16.285 -4.445 1.00 88.62 226 GLY A O 1
ATOM 1765 N N . ALA A 1 227 ? -5.586 -15.906 -5.175 1.00 92.31 227 ALA A N 1
ATOM 1766 C CA . ALA A 1 227 ? -5.826 -14.568 -5.716 1.00 92.31 227 ALA A CA 1
ATOM 1767 C C . ALA A 1 227 ? -6.069 -14.602 -7.237 1.00 92.31 227 ALA A C 1
ATOM 1769 O O . ALA A 1 227 ? -5.672 -15.546 -7.930 1.00 92.31 227 ALA A O 1
ATOM 1770 N N . PHE A 1 228 ? -6.661 -13.535 -7.769 1.00 90.81 228 PHE A N 1
ATOM 1771 C CA . PHE A 1 228 ? -6.652 -13.231 -9.199 1.00 90.81 228 PHE A CA 1
ATOM 1772 C C . PHE A 1 228 ? -5.261 -12.721 -9.582 1.00 90.81 228 PHE A C 1
ATOM 1774 O O . PHE A 1 228 ? -4.912 -11.575 -9.314 1.00 90.81 228 PHE A O 1
ATOM 1781 N N . ASN A 1 229 ? -4.436 -13.614 -10.129 1.00 90.19 229 ASN A N 1
ATOM 1782 C CA . ASN A 1 229 ? -3.038 -13.328 -10.435 1.00 90.19 229 ASN A CA 1
ATOM 1783 C C . ASN A 1 229 ? -2.871 -12.791 -11.857 1.00 90.19 229 ASN A C 1
ATOM 1785 O O . ASN A 1 229 ? -3.270 -13.440 -12.822 1.00 90.19 229 ASN A O 1
ATOM 1789 N N . HIS A 1 230 ? -2.184 -11.661 -11.965 1.00 90.25 230 HIS A N 1
ATOM 1790 C CA . HIS A 1 230 ? -1.807 -11.000 -13.202 1.00 90.25 230 HIS A CA 1
ATOM 1791 C C . HIS A 1 230 ? -0.287 -10.856 -13.242 1.00 90.25 230 HIS A C 1
ATOM 1793 O O . HIS A 1 230 ? 0.292 -10.067 -12.499 1.00 90.25 230 HIS A O 1
ATOM 1799 N N . ALA A 1 231 ? 0.349 -11.670 -14.081 1.00 90.81 231 ALA A N 1
ATOM 1800 C CA . ALA A 1 231 ? 1.791 -11.643 -14.284 1.00 90.81 231 ALA A CA 1
ATOM 1801 C C . ALA A 1 231 ? 2.142 -10.711 -15.448 1.00 90.81 231 ALA A C 1
ATOM 1803 O O . ALA A 1 231 ? 1.509 -10.778 -16.505 1.00 90.81 231 ALA A O 1
ATOM 1804 N N . TRP A 1 232 ? 3.154 -9.870 -15.264 1.00 90.38 232 TRP A N 1
ATOM 1805 C CA . TRP A 1 232 ? 3.703 -8.988 -16.287 1.00 90.38 232 TRP A CA 1
ATOM 1806 C C . TRP A 1 232 ? 5.148 -9.372 -16.570 1.00 90.38 232 TRP A C 1
ATOM 1808 O O . TRP A 1 232 ? 5.987 -9.404 -15.674 1.00 90.38 232 TRP A O 1
ATOM 1818 N N . HIS A 1 233 ? 5.426 -9.667 -17.836 1.00 89.56 233 HIS A N 1
ATOM 1819 C CA . HIS A 1 233 ? 6.701 -10.240 -18.274 1.00 89.56 233 HIS A CA 1
ATOM 1820 C C . HIS A 1 233 ? 7.528 -9.260 -19.111 1.00 89.56 233 HIS A C 1
ATOM 1822 O O . HIS A 1 233 ? 8.651 -9.572 -19.508 1.00 89.56 233 HIS A O 1
ATOM 1828 N N . HIS A 1 234 ? 6.989 -8.070 -19.391 1.00 89.88 234 HIS A N 1
ATOM 1829 C CA . HIS A 1 234 ? 7.713 -7.016 -20.085 1.00 89.88 234 HIS A CA 1
ATOM 1830 C C . HIS A 1 234 ? 7.172 -5.629 -19.711 1.00 89.88 234 HIS A C 1
ATOM 1832 O O . HIS A 1 234 ? 6.049 -5.282 -20.069 1.00 89.88 234 HIS A O 1
ATOM 1838 N N . LEU A 1 235 ? 7.968 -4.825 -18.998 1.00 91.19 235 LEU A N 1
ATOM 1839 C CA . LEU A 1 235 ? 7.586 -3.485 -18.531 1.00 91.19 235 LEU A CA 1
ATOM 1840 C C . LEU A 1 235 ? 8.661 -2.439 -18.895 1.00 91.19 235 LEU A C 1
ATOM 1842 O O . LEU A 1 235 ? 9.310 -1.890 -18.005 1.00 91.19 235 LEU A O 1
ATOM 1846 N N . PRO A 1 236 ? 8.890 -2.149 -20.192 1.00 90.62 236 PRO A N 1
ATOM 1847 C CA . PRO A 1 236 ? 9.882 -1.160 -20.620 1.00 90.62 236 PRO A CA 1
ATOM 1848 C C . PRO A 1 236 ? 9.481 0.272 -20.239 1.00 90.62 236 PRO A C 1
ATOM 1850 O O . PRO A 1 236 ? 8.304 0.557 -20.033 1.00 90.62 236 PRO A O 1
ATOM 1853 N N . ASP A 1 237 ? 10.452 1.190 -20.238 1.00 91.75 237 ASP A N 1
ATOM 1854 C CA . ASP A 1 237 ? 10.269 2.616 -19.917 1.00 91.75 237 ASP A CA 1
ATOM 1855 C C . ASP A 1 237 ? 9.740 2.844 -18.479 1.00 91.75 237 ASP A C 1
ATOM 1857 O O . ASP A 1 237 ? 10.077 2.094 -17.558 1.00 91.75 237 ASP A O 1
ATOM 1861 N N . GLY A 1 238 ? 8.994 3.927 -18.231 1.00 91.56 238 GLY A N 1
ATOM 1862 C CA . GLY A 1 238 ? 8.500 4.267 -16.894 1.00 91.56 238 GLY A CA 1
ATOM 1863 C C . GLY A 1 238 ? 9.644 4.508 -15.907 1.00 91.56 238 GLY A C 1
ATOM 1864 O O . GLY A 1 238 ? 10.480 5.395 -16.104 1.00 91.56 238 GLY A O 1
ATOM 1865 N N . TYR A 1 239 ? 9.707 3.692 -14.858 1.00 92.31 239 TYR A N 1
ATOM 1866 C CA . TYR A 1 239 ? 10.763 3.732 -13.851 1.00 92.31 239 TYR A CA 1
ATOM 1867 C C . TYR A 1 239 ? 12.154 3.369 -14.395 1.00 92.31 239 TYR A C 1
ATOM 1869 O O . TYR A 1 239 ? 13.148 3.748 -13.776 1.00 92.31 239 TYR A O 1
ATOM 1877 N N . HIS A 1 240 ? 12.271 2.748 -15.577 1.00 90.56 240 HIS A N 1
ATOM 1878 C CA . HIS A 1 240 ? 13.571 2.582 -16.252 1.00 90.56 240 HIS A CA 1
ATOM 1879 C C . HIS A 1 240 ? 14.203 3.931 -16.645 1.00 90.56 240 HIS A C 1
ATOM 1881 O O . HIS A 1 240 ? 15.415 4.008 -16.831 1.00 90.56 240 HIS A O 1
ATOM 1887 N N . GLY A 1 241 ? 13.404 5.004 -16.738 1.00 84.88 241 GLY A N 1
ATOM 1888 C CA . GLY A 1 241 ? 13.873 6.362 -17.028 1.00 84.88 241 GLY A CA 1
ATOM 1889 C C . GLY A 1 241 ? 14.261 7.198 -15.799 1.00 84.88 241 GLY A C 1
ATOM 1890 O O . GLY A 1 241 ? 14.871 8.254 -15.966 1.00 84.88 241 GLY A O 1
ATOM 1891 N N . THR A 1 242 ? 13.917 6.766 -14.579 1.00 78.25 242 THR A N 1
ATOM 1892 C CA . THR A 1 242 ? 14.090 7.563 -13.342 1.00 78.25 242 THR A CA 1
ATOM 1893 C C . THR A 1 242 ? 14.834 6.818 -12.222 1.00 78.25 242 THR A C 1
ATOM 1895 O O . THR A 1 242 ? 15.576 7.423 -11.432 1.00 78.25 242 THR A O 1
ATOM 1898 N N . LEU A 1 243 ? 14.732 5.487 -12.162 1.00 66.88 243 LEU A N 1
ATOM 1899 C CA . LEU A 1 243 ? 15.431 4.639 -11.194 1.00 66.88 243 LEU A CA 1
ATOM 1900 C C . LEU A 1 243 ? 16.703 3.996 -11.767 1.00 66.88 243 LEU A C 1
ATOM 1902 O O . LEU A 1 243 ? 16.960 4.006 -12.965 1.00 66.88 243 LEU A O 1
ATOM 1906 N N . HIS A 1 244 ? 17.559 3.475 -10.876 1.00 59.03 244 HIS A N 1
ATOM 1907 C CA . HIS A 1 244 ? 18.621 2.563 -11.303 1.00 59.03 244 HIS A CA 1
ATOM 1908 C C . HIS A 1 244 ? 17.936 1.278 -11.774 1.00 59.03 244 HIS A C 1
ATOM 1910 O O . HIS A 1 244 ? 17.117 0.726 -11.040 1.00 59.03 244 HIS A O 1
ATOM 1916 N N . SER A 1 245 ? 18.269 0.836 -12.986 1.00 62.53 245 SER A N 1
ATOM 1917 C CA . SER A 1 245 ? 17.523 -0.158 -13.771 1.00 62.53 245 SER A CA 1
ATOM 1918 C C . SER A 1 245 ? 17.161 -1.455 -13.045 1.00 62.53 245 SER A C 1
ATOM 1920 O O . SER A 1 245 ? 16.159 -2.066 -13.390 1.00 62.53 245 SER A O 1
ATOM 1922 N N . ALA A 1 246 ? 17.930 -1.871 -12.033 1.00 75.44 246 ALA A N 1
ATOM 1923 C CA . ALA A 1 246 ? 17.706 -3.139 -11.342 1.00 75.44 246 ALA A CA 1
ATOM 1924 C C . ALA A 1 246 ? 16.310 -3.253 -10.699 1.00 75.44 246 ALA A C 1
ATOM 1926 O O . ALA A 1 246 ? 15.746 -4.333 -10.723 1.00 75.44 246 ALA A O 1
ATOM 1927 N N . PHE A 1 247 ? 15.737 -2.155 -10.189 1.00 87.81 247 PHE A N 1
ATOM 1928 C CA . PHE A 1 247 ? 14.437 -2.154 -9.492 1.00 87.81 247 PHE A CA 1
ATOM 1929 C C . PHE A 1 247 ? 13.284 -1.616 -10.350 1.00 87.81 247 PHE A C 1
ATOM 1931 O O . PHE A 1 247 ? 12.167 -1.455 -9.863 1.00 87.81 247 PHE A O 1
ATOM 1938 N N . ALA A 1 248 ? 13.548 -1.261 -11.607 1.00 91.94 248 ALA A N 1
ATOM 1939 C CA . ALA A 1 248 ? 12.592 -0.516 -12.413 1.00 91.94 248 ALA A CA 1
ATOM 1940 C C . ALA A 1 248 ? 11.343 -1.338 -12.755 1.00 91.94 248 ALA A C 1
ATOM 1942 O O . ALA A 1 248 ? 10.243 -0.810 -12.637 1.00 91.94 248 ALA A O 1
ATOM 1943 N N . ASP A 1 249 ? 11.482 -2.625 -13.086 1.00 93.38 249 ASP A N 1
ATOM 1944 C CA . ASP A 1 249 ? 10.331 -3.501 -13.351 1.00 93.38 249 ASP A CA 1
ATOM 1945 C C . ASP A 1 249 ? 9.468 -3.695 -12.095 1.00 93.38 249 ASP A C 1
ATOM 1947 O O . ASP A 1 249 ? 8.246 -3.564 -12.157 1.00 93.38 249 ASP A O 1
ATOM 1951 N N . HIS A 1 250 ? 10.115 -3.880 -10.939 1.00 94.12 250 HIS A N 1
ATOM 1952 C CA . HIS A 1 250 ? 9.467 -3.981 -9.627 1.00 94.12 250 HIS A CA 1
ATOM 1953 C C . HIS A 1 250 ? 8.613 -2.747 -9.288 1.00 94.12 250 HIS A C 1
ATOM 1955 O O . HIS A 1 250 ? 7.540 -2.855 -8.691 1.00 94.12 250 HIS A O 1
ATOM 1961 N N . MET A 1 251 ? 9.067 -1.560 -9.700 1.00 93.56 251 MET A N 1
ATOM 1962 C CA . MET A 1 251 ? 8.343 -0.299 -9.510 1.00 93.56 251 MET A CA 1
ATOM 1963 C C . MET A 1 251 ? 7.344 -0.016 -10.641 1.00 93.56 251 MET A C 1
ATOM 1965 O O . MET A 1 251 ? 6.288 0.569 -10.404 1.00 93.56 251 MET A O 1
ATOM 1969 N N . ASN A 1 252 ? 7.604 -0.481 -11.865 1.00 93.75 252 ASN A N 1
ATOM 1970 C CA . ASN A 1 252 ? 6.671 -0.361 -12.986 1.00 93.75 252 ASN A CA 1
ATOM 1971 C C . ASN A 1 252 ? 5.363 -1.109 -12.736 1.00 93.75 252 ASN A C 1
ATOM 1973 O O . ASN A 1 252 ? 4.341 -0.697 -13.283 1.00 93.75 252 ASN A O 1
ATOM 1977 N N . VAL A 1 253 ? 5.344 -2.116 -11.854 1.00 93.88 253 VAL A N 1
ATOM 1978 C CA . VAL A 1 253 ? 4.088 -2.735 -11.412 1.00 93.88 253 VAL A CA 1
ATOM 1979 C C . VAL A 1 253 ? 3.146 -1.697 -10.775 1.00 93.88 253 VAL A C 1
ATOM 1981 O O . VAL A 1 253 ? 1.948 -1.678 -11.058 1.00 93.88 253 VAL A O 1
ATOM 1984 N N . ILE A 1 254 ? 3.676 -0.764 -9.978 1.00 93.06 254 ILE A N 1
ATOM 1985 C CA . ILE A 1 254 ? 2.886 0.332 -9.393 1.00 93.06 254 ILE A CA 1
ATOM 1986 C C . ILE A 1 254 ? 2.335 1.233 -10.500 1.00 93.06 254 ILE A C 1
ATOM 1988 O O . ILE A 1 254 ? 1.159 1.591 -10.476 1.00 93.06 254 ILE A O 1
ATOM 1992 N N . LEU A 1 255 ? 3.166 1.591 -11.484 1.00 91.50 255 LEU A N 1
ATOM 1993 C CA . LEU A 1 255 ? 2.778 2.488 -12.576 1.00 91.50 255 LEU A CA 1
ATOM 1994 C C . LEU A 1 255 ? 1.739 1.850 -13.515 1.00 91.50 255 LEU A C 1
ATOM 1996 O O . LEU A 1 255 ? 0.814 2.521 -13.971 1.00 91.50 255 LEU A O 1
ATOM 2000 N N . ALA A 1 256 ? 1.853 0.548 -13.771 1.00 89.94 256 ALA A N 1
ATOM 2001 C CA . ALA A 1 256 ? 0.878 -0.219 -14.539 1.00 89.94 256 ALA A CA 1
ATOM 2002 C C . ALA A 1 256 ? -0.447 -0.350 -13.776 1.00 89.94 256 ALA A C 1
ATOM 2004 O O . ALA A 1 256 ? -1.510 -0.126 -14.351 1.00 89.94 256 ALA A O 1
ATOM 2005 N N . TYR A 1 257 ? -0.404 -0.612 -12.466 1.00 89.81 257 TYR A N 1
ATOM 2006 C CA . TYR A 1 257 ? -1.608 -0.604 -11.635 1.00 89.81 257 TYR A CA 1
ATOM 2007 C C . TYR A 1 257 ? -2.260 0.787 -11.583 1.00 89.81 257 TYR A C 1
ATOM 2009 O O . TYR A 1 257 ? -3.476 0.909 -11.734 1.00 89.81 257 TYR A O 1
ATOM 2017 N N . GLN A 1 258 ? -1.464 1.854 -11.481 1.00 88.69 258 GLN A N 1
ATOM 2018 C CA . GLN A 1 258 ? -1.921 3.244 -11.554 1.00 88.69 258 GLN A CA 1
ATOM 2019 C C . GLN A 1 258 ? -2.667 3.544 -12.867 1.00 88.69 258 GLN A C 1
ATOM 2021 O O . GLN A 1 258 ? -3.643 4.297 -12.857 1.00 88.69 258 GLN A O 1
ATOM 2026 N N . ALA A 1 259 ? -2.271 2.920 -13.982 1.00 84.81 259 ALA A N 1
ATOM 2027 C CA . ALA A 1 259 ? -2.973 3.030 -15.262 1.00 84.81 259 ALA A CA 1
ATOM 2028 C C . ALA A 1 259 ? -4.381 2.409 -15.251 1.00 84.81 259 ALA A C 1
ATOM 2030 O O . ALA A 1 259 ? -5.217 2.772 -16.073 1.00 84.81 259 ALA A O 1
ATOM 2031 N N . THR A 1 260 ? -4.675 1.510 -14.307 1.00 79.81 260 THR A N 1
ATOM 2032 C CA . THR A 1 260 ? -6.027 0.956 -14.116 1.00 79.81 260 THR A CA 1
ATOM 2033 C C . THR A 1 260 ? -6.941 1.881 -13.304 1.00 79.81 260 THR A C 1
ATOM 2035 O O . THR A 1 260 ? -8.167 1.741 -13.346 1.00 79.81 260 THR A O 1
ATOM 2038 N N . ILE A 1 261 ? -6.354 2.838 -12.578 1.00 81.38 261 ILE A N 1
ATOM 2039 C CA . ILE A 1 261 ? -7.060 3.798 -11.724 1.00 81.38 261 ILE A CA 1
ATOM 2040 C C . ILE A 1 261 ? -7.286 5.113 -12.475 1.00 81.38 261 ILE A C 1
ATOM 2042 O O . ILE A 1 261 ? -8.420 5.592 -12.537 1.00 81.38 261 ILE A O 1
ATOM 2046 N N . SER A 1 262 ? -6.217 5.689 -13.028 1.00 78.12 262 SER A N 1
ATOM 2047 C CA . SER A 1 262 ? -6.239 7.014 -13.653 1.00 78.12 262 SER A CA 1
ATOM 2048 C C . SER A 1 262 ? -6.910 6.993 -15.025 1.00 78.12 262 SER A C 1
ATOM 2050 O O . SER A 1 262 ? -6.699 6.084 -15.823 1.00 78.12 262 SER A O 1
ATOM 2052 N N . ASP A 1 263 ? -7.690 8.030 -15.316 1.00 71.31 263 ASP A N 1
ATOM 2053 C CA . ASP A 1 263 ? -8.296 8.297 -16.622 1.00 71.31 263 ASP A CA 1
ATOM 2054 C C . ASP A 1 263 ? -7.506 9.331 -17.448 1.00 71.31 263 ASP A C 1
ATOM 2056 O O . ASP A 1 263 ? -7.911 9.692 -18.555 1.00 71.31 263 ASP A O 1
ATOM 2060 N N . ARG A 1 264 ? -6.361 9.805 -16.935 1.00 75.19 264 ARG A N 1
ATOM 2061 C CA . ARG A 1 264 ? -5.553 10.862 -17.560 1.00 75.19 264 ARG A CA 1
ATOM 2062 C C . ARG A 1 264 ? -4.282 10.307 -18.178 1.00 75.19 264 ARG A C 1
ATOM 2064 O O . ARG A 1 264 ? -3.499 9.650 -17.504 1.00 75.19 264 AR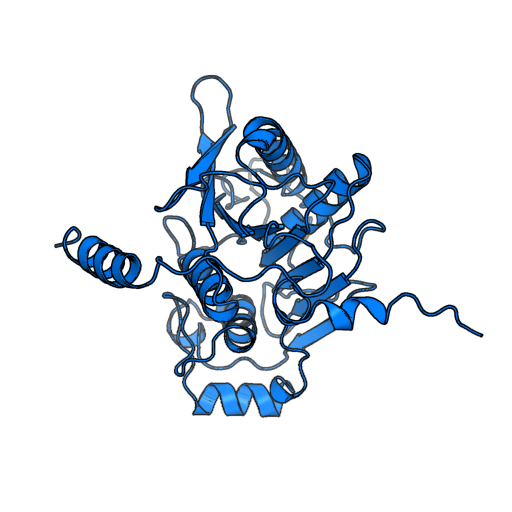G A O 1
ATOM 2071 N N . LEU A 1 265 ? -4.039 10.655 -19.441 1.00 78.81 265 LEU A N 1
ATOM 2072 C CA . LEU A 1 265 ? -2.760 10.425 -20.110 1.00 78.81 265 LEU A CA 1
ATOM 2073 C C . LEU A 1 265 ? -1.936 11.718 -20.152 1.00 78.81 265 LEU A C 1
ATOM 2075 O O . LEU A 1 265 ? -2.496 12.782 -20.425 1.00 78.81 265 LEU A O 1
ATOM 2079 N N . PRO A 1 266 ? -0.609 11.652 -19.944 1.00 85.56 266 PRO A N 1
ATOM 2080 C CA . PRO A 1 266 ? 0.196 10.472 -19.579 1.00 85.56 266 PRO A CA 1
ATOM 2081 C C . PRO A 1 266 ? -0.142 9.926 -18.177 1.00 85.56 266 PRO A C 1
ATOM 2083 O O . PRO A 1 266 ? -0.517 10.697 -17.296 1.00 85.56 266 PRO A O 1
ATOM 2086 N N . ILE A 1 267 ? 0.071 8.628 -17.944 1.00 87.50 267 ILE A N 1
ATOM 2087 C CA . ILE A 1 267 ? 0.061 8.097 -16.573 1.00 87.50 267 ILE A CA 1
ATOM 2088 C C . ILE A 1 267 ? 1.335 8.591 -15.888 1.00 87.50 267 ILE A C 1
ATOM 2090 O O . ILE A 1 267 ? 2.418 8.528 -16.467 1.00 87.50 267 ILE A O 1
ATOM 2094 N N . HIS A 1 268 ? 1.236 9.095 -14.667 1.00 89.69 268 HIS A N 1
ATOM 2095 C CA . HIS A 1 268 ? 2.398 9.425 -13.847 1.00 89.69 268 HIS A CA 1
ATOM 2096 C C . HIS A 1 268 ? 2.068 9.200 -12.376 1.00 89.69 268 HIS A C 1
ATOM 2098 O O . HIS A 1 268 ? 0.901 9.057 -12.037 1.00 89.69 268 HIS A O 1
ATOM 2104 N N . ASN A 1 269 ? 3.081 9.149 -11.518 1.00 88.88 269 ASN A N 1
ATOM 2105 C CA . ASN A 1 269 ? 2.909 8.985 -10.070 1.00 88.88 269 ASN A CA 1
ATOM 2106 C C . ASN A 1 269 ? 3.945 9.797 -9.272 1.00 88.88 269 ASN A C 1
ATOM 2108 O O . ASN A 1 269 ? 4.443 9.347 -8.248 1.00 88.88 269 ASN A O 1
ATOM 2112 N N . GLU A 1 270 ? 4.298 10.973 -9.802 1.00 87.06 270 GLU A N 1
ATOM 2113 C CA . GLU A 1 270 ? 5.362 11.889 -9.333 1.00 87.06 270 GLU A CA 1
ATOM 2114 C C . GLU A 1 270 ? 6.800 11.375 -9.502 1.00 87.06 270 GLU A C 1
ATOM 2116 O O . GLU A 1 270 ? 7.717 12.178 -9.669 1.00 87.06 270 GLU A O 1
ATOM 2121 N N . GLU A 1 271 ? 7.001 10.061 -9.547 1.00 88.69 271 GLU A N 1
ATOM 2122 C CA . GLU A 1 271 ? 8.327 9.437 -9.619 1.00 88.69 271 GLU A CA 1
ATOM 2123 C C . GLU A 1 271 ? 8.670 8.888 -11.007 1.00 88.69 271 GLU A C 1
ATOM 2125 O O . GLU A 1 271 ? 9.841 8.816 -11.389 1.00 88.69 271 GLU A O 1
ATOM 2130 N N . ALA A 1 272 ? 7.655 8.497 -11.773 1.00 91.38 272 ALA A N 1
ATOM 2131 C CA . ALA A 1 272 ? 7.788 8.010 -13.135 1.00 91.38 272 ALA A CA 1
ATOM 2132 C C . ALA A 1 272 ? 6.597 8.443 -13.997 1.00 91.38 272 ALA A C 1
ATOM 2134 O O . ALA A 1 272 ? 5.560 8.903 -13.507 1.00 91.38 272 ALA A O 1
ATOM 2135 N N . ARG A 1 273 ? 6.763 8.307 -15.315 1.00 91.31 273 ARG A N 1
ATOM 2136 C CA . ARG A 1 273 ? 5.756 8.656 -16.317 1.00 91.31 273 ARG A CA 1
ATOM 2137 C C . ARG A 1 273 ? 5.691 7.590 -17.402 1.00 91.31 273 ARG A C 1
ATOM 2139 O O . ARG A 1 273 ? 6.720 7.141 -17.894 1.00 91.31 273 ARG A O 1
ATOM 2146 N N . LEU A 1 274 ? 4.473 7.271 -17.815 1.00 88.38 274 LEU A N 1
ATOM 2147 C CA . LEU A 1 274 ? 4.144 6.414 -18.940 1.00 88.38 274 LEU A CA 1
ATOM 2148 C C . LEU A 1 274 ? 3.359 7.230 -19.969 1.00 88.38 274 LEU A C 1
ATOM 2150 O O . LEU A 1 274 ? 2.297 7.784 -19.671 1.00 88.38 274 LEU A O 1
ATOM 2154 N N . ASP A 1 275 ? 3.885 7.341 -21.182 1.00 89.19 275 ASP A N 1
ATOM 2155 C CA . ASP A 1 275 ? 3.141 7.957 -22.275 1.00 89.19 275 ASP A CA 1
ATOM 2156 C C . ASP A 1 275 ? 2.118 6.988 -22.891 1.00 89.19 275 ASP A C 1
ATOM 2158 O O . ASP A 1 275 ? 2.074 5.796 -22.581 1.00 89.19 275 ASP A O 1
ATOM 2162 N N . ALA A 1 276 ? 1.264 7.524 -23.766 1.00 86.81 276 ALA A N 1
ATOM 2163 C CA . ALA A 1 276 ? 0.200 6.756 -24.402 1.00 86.81 276 ALA A CA 1
ATOM 2164 C C . ALA A 1 276 ? 0.739 5.588 -25.246 1.00 86.81 276 ALA A C 1
ATOM 2166 O O . ALA A 1 276 ? 0.173 4.499 -25.214 1.00 86.81 276 ALA A O 1
ATOM 2167 N N . ALA A 1 277 ? 1.846 5.801 -25.968 1.00 89.75 277 ALA A N 1
ATOM 2168 C CA . ALA A 1 277 ? 2.444 4.781 -26.826 1.00 89.75 277 ALA A CA 1
ATOM 2169 C C . ALA A 1 277 ? 3.012 3.614 -26.007 1.00 89.75 277 ALA A C 1
ATOM 2171 O O . ALA A 1 277 ? 2.883 2.449 -26.383 1.00 89.75 277 ALA A O 1
ATOM 2172 N N . THR A 1 278 ? 3.624 3.909 -24.863 1.00 88.75 278 THR A N 1
ATOM 2173 C CA . THR A 1 278 ? 4.157 2.891 -23.960 1.00 88.75 278 THR A CA 1
ATOM 2174 C C . THR A 1 278 ? 3.045 2.146 -23.249 1.00 88.75 278 THR A C 1
ATOM 2176 O O . THR A 1 278 ? 3.084 0.920 -23.226 1.00 88.75 278 THR A O 1
ATOM 2179 N N . LEU A 1 279 ? 2.019 2.846 -22.760 1.00 86.44 279 LEU A N 1
ATOM 2180 C CA . LEU A 1 279 ? 0.849 2.188 -22.188 1.00 86.44 279 LEU A CA 1
ATOM 2181 C C . LEU A 1 279 ? 0.186 1.250 -23.204 1.00 86.44 279 LEU A C 1
ATOM 2183 O O . LEU A 1 279 ? -0.132 0.117 -22.866 1.00 86.44 279 LEU A O 1
ATOM 2187 N N . GLU A 1 280 ? 0.034 1.676 -24.460 1.00 86.25 280 GLU A N 1
ATOM 2188 C CA . GLU A 1 280 ? -0.520 0.826 -25.517 1.00 86.25 280 GLU A CA 1
ATOM 2189 C C . GLU A 1 280 ? 0.332 -0.431 -25.753 1.00 86.25 280 GLU A C 1
ATOM 2191 O O . GLU A 1 280 ? -0.219 -1.521 -25.929 1.00 86.25 280 GLU A O 1
ATOM 2196 N N . ARG A 1 281 ? 1.667 -0.312 -25.721 1.00 88.06 281 ARG A N 1
ATOM 2197 C CA . ARG A 1 281 ? 2.569 -1.474 -25.792 1.00 88.06 281 ARG A CA 1
ATOM 2198 C C . ARG A 1 281 ? 2.378 -2.401 -24.599 1.00 88.06 281 ARG A C 1
ATOM 2200 O O . ARG A 1 281 ? 2.136 -3.585 -24.811 1.00 88.06 281 ARG A O 1
ATOM 2207 N N . TRP A 1 282 ? 2.386 -1.871 -23.374 1.00 87.50 282 TRP A N 1
ATOM 2208 C CA . TRP A 1 282 ? 2.153 -2.673 -22.173 1.00 87.50 282 TRP A CA 1
ATOM 2209 C C . TRP A 1 282 ? 0.801 -3.395 -22.239 1.00 87.50 282 TRP A C 1
ATOM 2211 O O . TRP A 1 282 ? 0.736 -4.585 -21.938 1.00 87.50 282 TRP A O 1
ATOM 2221 N N . CYS A 1 283 ? -0.258 -2.722 -22.706 1.00 82.75 283 CYS A N 1
ATOM 2222 C CA . CYS A 1 283 ? -1.581 -3.313 -22.909 1.00 82.75 283 CYS A CA 1
ATOM 2223 C C . CYS A 1 283 ? -1.574 -4.492 -23.881 1.00 82.75 283 CYS A C 1
ATOM 2225 O O . CYS A 1 283 ? -2.256 -5.478 -23.616 1.00 82.75 283 CYS A O 1
ATOM 2227 N N . LYS A 1 284 ? -0.827 -4.398 -24.984 1.00 84.88 284 LYS A N 1
ATOM 2228 C CA . LYS A 1 284 ? -0.733 -5.464 -25.993 1.00 84.88 284 LYS A CA 1
ATOM 2229 C C . LYS A 1 284 ? 0.127 -6.633 -25.529 1.00 84.88 284 LYS A C 1
ATOM 2231 O O . LYS A 1 284 ? -0.199 -7.775 -25.817 1.00 84.88 284 LYS A O 1
ATOM 2236 N N . GLU A 1 285 ? 1.230 -6.347 -24.851 1.00 85.75 285 GLU A N 1
ATOM 2237 C CA . GLU A 1 285 ? 2.233 -7.353 -24.485 1.00 85.75 285 GLU A CA 1
ATOM 2238 C C . GLU A 1 285 ? 1.878 -8.095 -23.194 1.00 85.75 285 GLU A C 1
ATOM 2240 O O . GLU A 1 285 ? 2.235 -9.259 -23.041 1.00 85.75 285 GLU A O 1
ATOM 2245 N N . ASN A 1 286 ? 1.147 -7.443 -22.285 1.00 78.88 286 ASN A N 1
ATOM 2246 C CA . ASN A 1 286 ? 0.789 -7.987 -20.973 1.00 78.88 286 ASN A CA 1
ATOM 2247 C C . ASN A 1 286 ? -0.728 -8.121 -20.769 1.00 78.88 286 ASN A C 1
ATOM 2249 O O . ASN A 1 286 ? -1.184 -8.287 -19.639 1.00 78.88 286 ASN A O 1
ATOM 2253 N N . ASN A 1 287 ? -1.520 -7.992 -21.840 1.00 73.31 287 ASN A N 1
ATOM 2254 C CA . ASN A 1 287 ? -2.984 -8.002 -21.800 1.00 73.31 287 ASN A CA 1
ATOM 2255 C C . ASN A 1 287 ? -3.581 -7.019 -20.773 1.00 73.31 287 ASN A C 1
ATOM 2257 O O . ASN A 1 287 ? -4.619 -7.301 -20.176 1.00 73.31 287 ASN A O 1
ATOM 2261 N N . LEU A 1 288 ? -2.969 -5.836 -20.572 1.00 68.75 288 LEU A N 1
ATOM 2262 C CA . LEU A 1 288 ? -3.511 -4.859 -19.609 1.00 68.75 288 LEU A CA 1
ATOM 2263 C C . LEU A 1 288 ? -4.932 -4.398 -19.977 1.00 68.75 288 LEU A C 1
ATOM 2265 O O . LEU A 1 288 ? -5.703 -4.029 -19.099 1.00 68.75 288 LEU A O 1
ATOM 2269 N N . ALA A 1 289 ? -5.288 -4.436 -21.267 1.00 58.84 289 ALA A N 1
ATOM 2270 C CA . ALA A 1 289 ? -6.623 -4.080 -21.750 1.00 58.84 289 ALA A CA 1
ATOM 2271 C C . ALA A 1 289 ? -7.715 -5.083 -21.330 1.00 58.84 289 ALA A C 1
ATOM 2273 O O . ALA A 1 289 ? -8.893 -4.729 -21.317 1.00 58.84 289 ALA A O 1
ATOM 2274 N N . GLU A 1 290 ? -7.329 -6.316 -20.993 1.00 55.94 290 GLU A N 1
ATOM 2275 C CA . GLU A 1 290 ? -8.225 -7.373 -20.510 1.00 55.94 290 GLU A CA 1
ATOM 2276 C C . GLU A 1 290 ? -8.237 -7.474 -18.983 1.00 55.94 290 GLU A C 1
ATOM 2278 O O . GLU A 1 290 ? -9.006 -8.261 -18.427 1.00 55.94 290 GLU A O 1
ATOM 2283 N N . LEU A 1 291 ? -7.409 -6.683 -18.288 1.00 56.38 291 LEU A N 1
ATOM 2284 C CA . LEU A 1 291 ? -7.459 -6.640 -16.837 1.00 56.38 291 LEU A CA 1
ATOM 2285 C C . LEU A 1 291 ? -8.851 -6.169 -16.416 1.00 56.38 291 LEU A C 1
ATOM 2287 O O . LEU A 1 291 ? -9.309 -5.116 -16.877 1.00 56.38 291 LEU A O 1
ATOM 2291 N N . PRO A 1 292 ? -9.517 -6.879 -15.489 1.00 50.00 292 PRO A N 1
ATOM 2292 C CA . PRO A 1 292 ? -10.466 -6.203 -14.629 1.00 50.00 292 PRO A CA 1
ATOM 2293 C C . PRO A 1 292 ? -9.674 -5.036 -14.028 1.00 50.00 292 PRO A C 1
ATOM 2295 O O . PRO A 1 292 ? -8.644 -5.284 -13.404 1.00 50.00 292 PRO A O 1
ATOM 2298 N N . PRO A 1 293 ? -10.022 -3.768 -14.281 1.00 51.88 293 PRO A N 1
ATOM 2299 C CA . PRO A 1 293 ? -9.192 -2.673 -13.801 1.00 51.88 293 PRO A CA 1
ATOM 2300 C C . PRO A 1 293 ? -9.191 -2.762 -12.285 1.00 51.88 293 PRO A C 1
ATOM 2302 O O . PRO A 1 293 ? -10.260 -2.748 -11.687 1.00 51.88 293 PRO A O 1
ATOM 2305 N N . GLY A 1 294 ? -8.021 -2.950 -11.680 1.00 56.44 294 GLY A N 1
ATOM 2306 C CA . GLY A 1 294 ? -7.898 -3.540 -10.343 1.00 56.44 294 GLY A CA 1
ATOM 2307 C C . GLY A 1 294 ? -8.666 -2.830 -9.232 1.00 56.44 294 GLY A C 1
ATOM 2308 O O . GLY A 1 294 ? -9.072 -3.448 -8.251 1.00 56.44 294 GLY A O 1
ATOM 2309 N N . TYR A 1 295 ? -8.988 -1.551 -9.430 1.00 56.84 295 TYR A N 1
ATOM 2310 C CA . TYR A 1 295 ? -9.826 -0.785 -8.514 1.00 56.84 295 TYR A CA 1
ATOM 2311 C C . TYR A 1 295 ? -11.355 -0.911 -8.743 1.00 56.84 295 TYR A C 1
ATOM 2313 O O . TYR A 1 295 ? -12.128 -0.478 -7.895 1.00 56.84 295 TYR A O 1
ATOM 2321 N N . ARG A 1 296 ? -11.845 -1.524 -9.838 1.00 52.78 296 ARG A N 1
ATOM 2322 C CA . ARG A 1 296 ? -13.294 -1.713 -10.118 1.00 52.78 296 ARG A CA 1
ATOM 2323 C C . ARG A 1 296 ? -14.017 -2.541 -9.052 1.00 52.78 296 ARG A C 1
ATOM 2325 O O . ARG A 1 296 ? -15.216 -2.368 -8.888 1.00 52.78 296 ARG A O 1
ATOM 2332 N N . PHE A 1 297 ? -13.317 -3.388 -8.297 1.00 49.38 297 PHE A N 1
ATOM 2333 C CA . PHE A 1 297 ? -13.927 -4.222 -7.251 1.00 49.38 297 PHE A CA 1
ATOM 2334 C C . PHE A 1 297 ? -14.086 -3.531 -5.878 1.00 49.38 297 PHE A C 1
ATOM 2336 O O . PHE A 1 297 ? -14.667 -4.121 -4.947 1.00 49.38 297 PHE A O 1
ATOM 2343 N N . SER A 1 298 ? -13.644 -2.273 -5.739 1.00 52.56 298 SER A N 1
ATOM 2344 C CA . SER A 1 298 ? -13.883 -1.494 -4.519 1.00 52.56 298 SER A CA 1
ATOM 2345 C C . SER A 1 298 ? -15.384 -1.193 -4.354 1.00 52.56 298 SER A C 1
ATOM 2347 O O . SER A 1 298 ? -16.133 -1.136 -5.334 1.00 52.56 298 SER A O 1
ATOM 2349 N N . GLN A 1 299 ? -15.858 -1.044 -3.107 1.00 51.03 299 GLN A N 1
ATOM 2350 C CA . GLN A 1 299 ? -17.289 -0.824 -2.832 1.00 51.03 299 GLN A CA 1
ATOM 2351 C C . GLN A 1 299 ? -17.866 0.415 -3.515 1.00 51.03 299 GLN A C 1
ATOM 2353 O O . GLN A 1 299 ? -19.068 0.442 -3.772 1.00 51.03 299 GLN A O 1
ATOM 2358 N N . ALA A 1 300 ? -17.021 1.390 -3.837 1.00 49.12 300 ALA A N 1
ATOM 2359 C CA . ALA A 1 300 ? -17.442 2.638 -4.440 1.00 49.12 300 ALA A CA 1
ATOM 2360 C C . ALA A 1 300 ? -17.417 2.641 -5.979 1.00 49.12 300 ALA A C 1
ATOM 2362 O O . ALA A 1 300 ? -18.005 3.544 -6.569 1.00 49.12 300 ALA A O 1
ATOM 2363 N N . VAL A 1 301 ? -16.811 1.646 -6.651 1.00 50.59 301 VAL A N 1
ATOM 2364 C CA . VAL A 1 301 ? -16.811 1.589 -8.130 1.00 50.59 301 VAL A CA 1
ATOM 2365 C C . VAL A 1 301 ? -17.912 0.674 -8.674 1.00 50.59 301 VAL A C 1
ATOM 2367 O O . VAL A 1 301 ? -18.694 1.120 -9.507 1.00 50.59 301 VAL A O 1
ATOM 2370 N N . GLU A 1 302 ? -18.004 -0.590 -8.235 1.00 54.94 302 GLU A N 1
ATOM 2371 C CA . GLU A 1 302 ? -18.986 -1.561 -8.767 1.00 54.94 302 GLU A CA 1
ATOM 2372 C C . GLU A 1 302 ? -19.538 -2.491 -7.661 1.00 54.94 302 GLU A C 1
ATOM 2374 O O . GLU A 1 302 ? -19.201 -3.680 -7.599 1.00 54.94 302 GLU A O 1
ATOM 2379 N N . PRO A 1 303 ? -20.429 -1.992 -6.776 1.00 51.19 303 PRO A N 1
ATOM 2380 C CA . PRO A 1 303 ? -20.961 -2.766 -5.648 1.00 51.19 303 PRO A CA 1
ATOM 2381 C C . PRO A 1 303 ? -21.720 -4.035 -6.075 1.00 51.19 303 PRO A C 1
ATOM 2383 O O . PRO A 1 303 ? -21.822 -4.986 -5.295 1.00 51.19 303 PRO A O 1
ATOM 2386 N N . GLU A 1 304 ? -22.227 -4.078 -7.310 1.00 50.41 304 GLU A N 1
ATOM 2387 C CA . GLU A 1 304 ? -22.981 -5.208 -7.860 1.00 50.41 304 GLU A CA 1
ATOM 2388 C C . GLU A 1 304 ? -22.106 -6.413 -8.226 1.00 50.41 304 GLU A C 1
ATOM 2390 O O . GLU A 1 304 ? -22.543 -7.554 -8.047 1.00 50.41 304 GLU A O 1
ATOM 2395 N N . LEU A 1 305 ? -20.853 -6.203 -8.652 1.00 45.47 305 L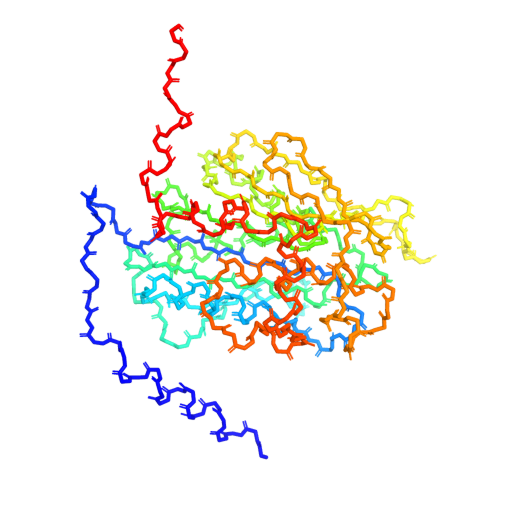EU A N 1
ATOM 2396 C CA . LEU A 1 305 ? -19.956 -7.303 -9.032 1.00 45.47 305 LEU A CA 1
ATOM 2397 C C . LEU A 1 305 ? -19.601 -8.220 -7.854 1.00 45.47 305 LEU A C 1
ATOM 2399 O O . LEU A 1 305 ? -19.287 -9.396 -8.054 1.00 45.47 305 LEU A O 1
ATOM 2403 N N . ARG A 1 306 ? -19.755 -7.739 -6.615 1.00 49.06 306 ARG A N 1
ATOM 2404 C CA . ARG A 1 306 ? -19.590 -8.540 -5.390 1.00 49.06 306 ARG A CA 1
ATOM 2405 C C . ARG A 1 306 ? -20.648 -9.622 -5.208 1.00 49.06 306 ARG A C 1
ATOM 2407 O O . ARG A 1 306 ? -20.392 -10.600 -4.511 1.00 49.06 306 ARG A O 1
ATOM 2414 N N . ARG A 1 307 ? -21.825 -9.487 -5.831 1.00 43.12 307 ARG A N 1
ATOM 2415 C CA . ARG A 1 307 ? -22.923 -10.465 -5.699 1.00 43.12 307 ARG A CA 1
ATOM 2416 C C . ARG A 1 307 ? -22.637 -11.793 -6.412 1.00 43.12 307 ARG A C 1
ATOM 2418 O O . ARG A 1 307 ? -23.367 -12.756 -6.204 1.00 43.12 307 ARG A O 1
ATOM 2425 N N . SER A 1 308 ? -21.580 -11.865 -7.223 1.00 39.06 308 SER A N 1
ATOM 2426 C CA . SER A 1 308 ? -21.276 -13.033 -8.058 1.00 39.06 308 SER A CA 1
ATOM 2427 C C . SER A 1 308 ? -20.455 -14.135 -7.370 1.00 39.06 308 SER A C 1
ATOM 2429 O O . SER A 1 308 ? -20.451 -15.263 -7.853 1.00 39.06 308 SER A O 1
ATOM 2431 N N . VAL A 1 309 ? -19.835 -13.884 -6.208 1.00 42.00 309 VAL A N 1
ATOM 2432 C CA . VAL A 1 309 ? -18.967 -14.876 -5.522 1.00 42.00 309 VAL A CA 1
ATOM 2433 C C . VAL A 1 309 ? -19.743 -15.747 -4.511 1.00 42.00 309 VAL A C 1
ATOM 2435 O O . VAL A 1 309 ? -19.172 -16.345 -3.606 1.00 42.00 309 VAL A O 1
ATOM 2438 N N . GLY A 1 310 ? -21.071 -15.833 -4.645 1.00 38.00 310 GLY A N 1
ATOM 2439 C CA . GLY A 1 310 ? -21.930 -16.522 -3.674 1.00 38.00 310 GLY A CA 1
ATOM 2440 C C . GLY A 1 310 ? -23.192 -17.176 -4.231 1.00 38.00 310 GLY A C 1
ATOM 2441 O O . GLY A 1 310 ? -24.076 -17.510 -3.444 1.00 38.00 310 GLY A O 1
ATOM 2442 N N . GLN A 1 311 ? -23.315 -17.381 -5.547 1.00 28.78 311 GLN A N 1
ATOM 2443 C CA . GLN A 1 311 ? -24.351 -18.298 -6.027 1.00 28.78 311 GLN A CA 1
ATOM 2444 C C . GLN A 1 311 ? -23.942 -19.728 -5.642 1.00 28.78 311 GLN A C 1
ATOM 2446 O O . GLN A 1 311 ? -22.827 -20.139 -5.977 1.00 28.78 311 GLN A O 1
ATOM 2451 N N . PRO A 1 312 ? -24.783 -20.484 -4.912 1.00 28.22 312 PRO A N 1
ATOM 2452 C CA . PRO A 1 312 ? -24.502 -21.886 -4.661 1.00 28.22 312 PRO A CA 1
ATOM 2453 C C . PRO A 1 312 ? -24.418 -22.603 -6.007 1.00 28.22 312 PRO A C 1
ATOM 2455 O O . PRO A 1 312 ? -25.267 -22.406 -6.877 1.00 28.22 312 PRO A O 1
ATOM 2458 N N . VAL A 1 313 ? -23.384 -23.426 -6.169 1.00 34.44 313 VAL A N 1
ATOM 2459 C CA . VAL A 1 313 ? -23.331 -24.406 -7.252 1.00 34.44 313 VAL A CA 1
ATOM 2460 C C . VAL A 1 313 ? -24.560 -25.303 -7.088 1.00 34.44 313 VAL A C 1
ATOM 2462 O O . VAL A 1 313 ? -24.693 -25.967 -6.058 1.00 34.44 313 VAL A O 1
ATOM 2465 N N . ILE A 1 314 ? -25.469 -25.258 -8.063 1.00 34.91 314 ILE A N 1
ATOM 2466 C CA . ILE A 1 314 ? -26.429 -26.342 -8.305 1.00 34.91 314 ILE A CA 1
ATOM 2467 C C . ILE A 1 314 ? -25.689 -27.424 -9.084 1.00 34.91 314 ILE A C 1
ATOM 2469 O O . ILE A 1 314 ? -25.015 -27.056 -10.074 1.00 34.91 314 ILE A O 1
#